Protein AF-A0A928UHK5-F1 (afdb_monomer_lite)

Secondary structure (DSSP, 8-state):
---HHHHHHHHHHHHHTT-HHHHHHHHHHHHHHHHHHHHHHHHHH-TTS-HHHHHHHHHHHHHHHHHHHHHHHHHHHHHHHHHHHHHHTTSS--HHHHHHHHHTHHHHTTTTT-TT--HHHHHHH-SSS-HHHHHHHHHHHHHHHHHHHHHHIIIIIHHHHHHHHHHHHHHHHHHHHHHHHTSPP-------------------

Sequence (204 aa):
MTNIFQNVLNWVAKHFSKDASKMLIFTGVAGWTLSSLAQIGAILVNPNLSKEQKSFLVPQELADAAVNIGSFFLITQAAKKITAKLFSTGKFAPKSVRNFLDKNKDLYSKKIGKLDFDLDEVLKVSKEFPRSEYYSTKNYYTTLATVGAGIVSSNIVTPIIRNKMASKMQKNYINMKQNEIKKPEEVKQPTFKASVYSSTGLRI

Foldseek 3Di:
DCDVVVVVVVVCCVPPVLAVLVVCLVVVLVVLVVVLVVVLVCLVPDPVADPVRNVLVNVLSVVLSCQQNVLLNVQLVVLLVVLLQCLQLQVDFPPQQVVVCVVVVVPPVVSRPPSPHGVVVVVVVDPSHPVVRSSVVSSVVSNVSSVVSNCCSNPPVSVVSSVVVVVVSVVVVVVVVVVVVVDPPPPPDPPPPDDDPDDDDDDD

Structure (mmCIF, N/CA/C/O backbone):
data_AF-A0A928UHK5-F1
#
_entry.id   AF-A0A928UHK5-F1
#
loop_
_atom_site.group_PDB
_atom_site.id
_atom_site.type_symbol
_atom_site.label_atom_id
_atom_site.label_alt_id
_atom_site.label_comp_id
_atom_site.label_asym_id
_atom_site.label_entity_id
_atom_site.label_seq_id
_atom_site.pdbx_PDB_ins_code
_atom_site.Cartn_x
_atom_site.Cartn_y
_atom_site.Cartn_z
_atom_site.occupancy
_atom_site.B_iso_or_equiv
_atom_site.auth_seq_id
_atom_site.auth_comp_id
_atom_site.auth_asym_id
_atom_site.auth_atom_id
_atom_site.pdbx_PDB_model_num
ATOM 1 N N . MET A 1 1 ? -28.905 -15.702 -16.483 1.00 47.16 1 MET A N 1
ATOM 2 C CA . MET A 1 1 ? -28.460 -15.037 -15.240 1.00 47.16 1 MET A CA 1
ATOM 3 C C . MET A 1 1 ? -26.942 -14.935 -15.255 1.00 47.16 1 MET A C 1
ATOM 5 O O . MET A 1 1 ? -26.268 -15.860 -14.822 1.00 47.16 1 MET A O 1
ATOM 9 N N . THR A 1 2 ? -26.393 -13.852 -15.804 1.00 54.50 2 THR A N 1
ATOM 10 C CA . THR A 1 2 ? -24.980 -13.498 -15.602 1.00 54.50 2 THR A CA 1
ATOM 11 C C . THR A 1 2 ? -24.831 -13.197 -14.118 1.00 54.50 2 THR A C 1
ATOM 13 O O . THR A 1 2 ? -25.380 -12.222 -13.607 1.00 54.50 2 THR A O 1
ATOM 16 N N . ASN A 1 3 ? -24.237 -14.146 -13.405 1.00 79.69 3 ASN A N 1
ATOM 17 C CA . ASN A 1 3 ? -24.246 -14.206 -11.953 1.00 79.69 3 ASN A CA 1
ATOM 18 C C . ASN A 1 3 ? -23.493 -12.974 -11.415 1.00 79.69 3 ASN A C 1
ATOM 20 O O . ASN A 1 3 ? -22.430 -12.653 -11.944 1.00 79.69 3 ASN A O 1
ATOM 24 N N . ILE A 1 4 ? -24.003 -12.268 -10.398 1.00 85.44 4 ILE A N 1
ATOM 25 C CA . ILE A 1 4 ? -23.359 -11.064 -9.812 1.00 85.44 4 ILE A CA 1
ATOM 26 C C . ILE A 1 4 ? -21.864 -11.315 -9.541 1.00 85.44 4 ILE A C 1
ATOM 28 O O . ILE A 1 4 ? -21.015 -10.458 -9.782 1.00 85.44 4 ILE A O 1
ATOM 32 N N . PHE A 1 5 ? -21.542 -12.546 -9.152 1.00 81.19 5 PHE A N 1
ATOM 33 C CA . PHE A 1 5 ? -20.189 -13.059 -8.998 1.00 81.19 5 PHE A CA 1
ATOM 34 C C . PHE A 1 5 ? -19.304 -12.923 -10.254 1.00 81.19 5 PHE A C 1
ATOM 36 O O . PHE A 1 5 ? -18.182 -12.437 -10.158 1.00 81.19 5 PHE A O 1
ATOM 43 N N . GLN A 1 6 ? -19.799 -13.280 -11.444 1.00 84.56 6 GLN A N 1
ATOM 44 C CA . GLN A 1 6 ? -19.063 -13.122 -12.706 1.00 84.56 6 GLN A CA 1
ATOM 45 C C . GLN A 1 6 ? -18.816 -11.649 -13.038 1.00 84.56 6 GLN A C 1
ATOM 47 O O . GLN A 1 6 ? -17.738 -11.306 -13.514 1.00 84.56 6 GLN A O 1
ATOM 52 N N . ASN A 1 7 ? -19.768 -10.762 -12.740 1.00 85.75 7 ASN A N 1
ATOM 53 C CA . ASN A 1 7 ? -19.576 -9.324 -12.936 1.00 85.75 7 ASN A CA 1
ATOM 54 C C . ASN A 1 7 ? -18.483 -8.770 -12.008 1.00 85.75 7 ASN A C 1
ATOM 56 O O . ASN A 1 7 ? -17.650 -7.981 -12.456 1.00 85.75 7 ASN A O 1
ATOM 60 N N . VAL A 1 8 ? -18.433 -9.228 -10.752 1.00 81.50 8 VAL A N 1
ATOM 61 C CA . VAL A 1 8 ? -17.364 -8.879 -9.803 1.00 81.50 8 VAL A CA 1
ATOM 62 C C . VAL A 1 8 ? -16.015 -9.424 -10.272 1.00 81.50 8 VAL A C 1
ATOM 64 O O . VAL A 1 8 ? -15.049 -8.665 -10.338 1.00 81.50 8 VAL A O 1
ATOM 67 N N . LEU A 1 9 ? -15.938 -10.699 -10.667 1.00 83.62 9 LEU A N 1
ATOM 68 C CA . LEU A 1 9 ? -14.702 -11.297 -11.183 1.00 83.62 9 LEU A CA 1
ATOM 69 C C . LEU A 1 9 ? -14.202 -10.588 -12.447 1.00 83.62 9 LEU A C 1
ATOM 71 O O . LEU A 1 9 ? -13.016 -10.281 -12.543 1.00 83.62 9 LEU A O 1
ATOM 75 N N . ASN A 1 10 ? -15.094 -10.258 -13.382 1.00 85.94 10 ASN A N 1
ATOM 76 C CA . ASN A 1 10 ? -14.751 -9.509 -14.591 1.00 85.94 10 ASN A CA 1
ATOM 77 C C . ASN A 1 10 ? -14.264 -8.096 -14.261 1.00 85.94 10 ASN A C 1
ATOM 79 O O . ASN A 1 10 ? -13.307 -7.610 -14.867 1.00 85.94 10 ASN A O 1
ATOM 83 N N . TRP A 1 11 ? -14.887 -7.433 -13.285 1.00 83.06 11 TRP A N 1
ATOM 84 C CA . TRP A 1 11 ? -14.447 -6.122 -12.822 1.00 83.06 11 TRP A CA 1
ATOM 85 C C . TRP A 1 11 ? -13.051 -6.182 -12.185 1.00 83.06 11 TRP A C 1
ATOM 87 O O . TRP A 1 11 ? -12.200 -5.357 -12.533 1.00 83.06 11 TRP A O 1
ATOM 97 N N . VAL A 1 12 ? -12.796 -7.184 -11.332 1.00 80.06 12 VAL A N 1
ATOM 98 C CA . VAL A 1 12 ? -11.491 -7.453 -10.704 1.00 80.06 12 VAL A CA 1
ATOM 99 C C . VAL A 1 12 ? -10.440 -7.733 -11.773 1.00 80.06 12 VAL A C 1
ATOM 101 O O . VAL A 1 12 ? -9.413 -7.057 -11.817 1.00 80.06 12 VAL A O 1
ATOM 104 N N . ALA A 1 13 ? -10.713 -8.660 -12.692 1.00 80.75 13 ALA A N 1
ATOM 105 C CA . ALA A 1 13 ? -9.812 -8.985 -13.792 1.00 80.75 13 ALA A CA 1
ATOM 106 C C . ALA A 1 13 ? -9.497 -7.740 -14.635 1.00 80.75 13 ALA A C 1
ATOM 108 O O . ALA A 1 13 ? -8.330 -7.460 -14.913 1.00 80.75 13 ALA A O 1
ATOM 109 N N . LYS A 1 14 ? -10.502 -6.923 -14.971 1.00 81.44 14 LYS A N 1
ATOM 110 C CA . LYS A 1 14 ? -10.311 -5.681 -15.732 1.00 81.44 14 LYS A CA 1
ATOM 111 C C . LYS A 1 14 ? -9.461 -4.645 -14.986 1.00 81.44 14 LYS A C 1
ATOM 113 O O . LYS A 1 14 ? -8.653 -3.971 -15.620 1.00 81.44 14 LYS A O 1
ATOM 118 N N . HIS A 1 15 ? -9.633 -4.500 -13.671 1.00 78.94 15 HIS A N 1
ATOM 119 C CA . HIS A 1 15 ? -8.969 -3.450 -12.886 1.00 78.94 15 HIS A CA 1
ATOM 120 C C . HIS A 1 15 ? -7.597 -3.838 -12.331 1.00 78.94 15 HIS A C 1
ATOM 122 O O . HIS A 1 15 ? -6.804 -2.941 -12.028 1.00 78.94 15 HIS A O 1
ATOM 128 N N . PHE A 1 16 ? -7.314 -5.137 -12.201 1.00 81.12 16 PHE A N 1
ATOM 129 C CA . PHE A 1 16 ? -6.167 -5.623 -11.434 1.00 81.12 16 PHE A CA 1
ATOM 130 C C . PHE A 1 16 ? -5.244 -6.592 -12.181 1.00 81.12 16 PHE A C 1
ATOM 132 O O . PHE A 1 16 ? -4.083 -6.704 -11.796 1.00 81.12 16 PHE A O 1
ATOM 139 N N . SER A 1 17 ? -5.682 -7.224 -13.281 1.00 72.25 17 SER A N 1
ATOM 140 C CA . SER A 1 17 ? -4.859 -8.208 -14.022 1.00 72.25 17 SER A CA 1
ATOM 141 C C . SER A 1 17 ? -3.515 -7.670 -14.521 1.00 72.25 17 SER A C 1
ATOM 143 O O . SER A 1 17 ? -2.568 -8.431 -14.686 1.00 72.25 17 SER A O 1
ATOM 145 N N . LYS A 1 18 ? -3.416 -6.358 -14.757 1.00 74.81 18 LYS A N 1
ATOM 146 C CA . LYS A 1 18 ? -2.204 -5.704 -15.278 1.00 74.81 18 LYS A CA 1
ATOM 147 C C . LYS A 1 18 ? -1.367 -5.006 -14.206 1.00 74.81 18 LYS A C 1
ATOM 149 O O . LYS A 1 18 ? -0.294 -4.499 -14.520 1.00 74.81 18 LYS A O 1
ATOM 154 N N . ASP A 1 19 ? -1.852 -4.948 -12.965 1.00 83.12 19 ASP A N 1
ATOM 155 C CA . ASP A 1 19 ? -1.241 -4.166 -11.890 1.00 83.12 19 ASP A CA 1
ATOM 156 C C . ASP A 1 19 ? -1.463 -4.844 -10.528 1.00 83.12 19 ASP A C 1
ATOM 158 O O . ASP A 1 19 ? -2.330 -4.462 -9.734 1.00 83.12 19 ASP A O 1
ATOM 162 N N . ALA A 1 20 ? -0.639 -5.861 -10.262 1.00 85.50 20 ALA A N 1
ATOM 163 C CA . ALA A 1 20 ? -0.664 -6.626 -9.016 1.00 85.50 20 ALA A CA 1
ATOM 164 C C . ALA A 1 20 ? -0.461 -5.737 -7.777 1.00 85.50 20 ALA A C 1
ATOM 166 O O . ALA A 1 20 ? -1.086 -5.968 -6.744 1.00 85.50 20 ALA A O 1
ATOM 167 N N . SER A 1 21 ? 0.335 -4.667 -7.885 1.00 84.75 21 SER A N 1
ATOM 168 C CA . SER A 1 21 ? 0.512 -3.704 -6.794 1.00 84.75 21 SER A CA 1
ATOM 169 C C . SER A 1 21 ? -0.788 -2.960 -6.465 1.00 84.75 21 SER A C 1
ATOM 171 O O . SER A 1 21 ? -1.127 -2.803 -5.296 1.00 84.75 21 SER A O 1
ATOM 173 N N . LYS A 1 22 ? -1.569 -2.545 -7.476 1.00 88.62 22 LYS A N 1
ATOM 174 C CA . LYS A 1 22 ? -2.886 -1.920 -7.261 1.00 88.62 22 LYS A CA 1
ATOM 175 C C . LYS A 1 22 ? -3.858 -2.911 -6.636 1.00 88.62 22 LYS A C 1
ATOM 177 O O . LYS A 1 22 ? -4.585 -2.532 -5.726 1.00 88.62 22 LYS A O 1
ATOM 182 N N . MET A 1 23 ? -3.845 -4.156 -7.109 1.00 89.31 23 MET A N 1
ATOM 183 C CA . MET A 1 23 ? -4.649 -5.226 -6.524 1.00 89.31 23 MET A CA 1
ATOM 184 C C . MET A 1 23 ? -4.366 -5.341 -5.033 1.00 89.31 23 MET A C 1
ATOM 186 O O . MET A 1 23 ? -5.279 -5.160 -4.240 1.00 89.31 23 MET A O 1
ATOM 190 N N . LEU A 1 24 ? -3.093 -5.519 -4.674 1.00 90.25 24 LEU A N 1
ATOM 191 C CA . LEU A 1 24 ? -2.646 -5.697 -3.298 1.00 90.25 24 LEU A CA 1
ATOM 192 C C . LEU A 1 24 ? -3.101 -4.555 -2.381 1.00 90.25 24 LEU A C 1
ATOM 194 O O . LEU A 1 24 ? -3.589 -4.806 -1.281 1.00 90.25 24 LEU A O 1
ATOM 198 N N . ILE A 1 25 ? -2.977 -3.307 -2.839 1.00 92.19 25 ILE A N 1
ATOM 199 C CA . ILE A 1 25 ? -3.391 -2.133 -2.062 1.00 92.19 25 ILE A CA 1
ATOM 200 C C . ILE A 1 25 ? -4.904 -2.152 -1.826 1.00 92.19 25 ILE A C 1
ATOM 202 O O . ILE A 1 25 ? -5.353 -2.021 -0.689 1.00 92.19 25 ILE A O 1
ATOM 206 N N . PHE A 1 26 ? -5.699 -2.328 -2.883 1.00 90.06 26 PHE A N 1
ATOM 207 C CA . PHE A 1 26 ? -7.158 -2.263 -2.780 1.00 90.06 26 PHE A CA 1
ATOM 208 C C . PHE A 1 26 ? -7.749 -3.464 -2.036 1.00 90.06 26 PHE A C 1
ATOM 210 O O . PHE A 1 26 ? -8.648 -3.278 -1.217 1.00 90.06 26 PHE A O 1
ATOM 217 N N . THR A 1 27 ? -7.239 -4.676 -2.264 1.00 90.31 27 THR A N 1
ATOM 218 C CA . THR A 1 27 ? -7.682 -5.868 -1.527 1.00 90.31 27 THR A CA 1
ATOM 219 C C . THR A 1 27 ? -7.252 -5.808 -0.068 1.00 90.31 27 THR A C 1
ATOM 221 O O . THR A 1 27 ? -8.023 -6.206 0.800 1.00 90.31 27 THR A O 1
ATOM 224 N N . GLY A 1 28 ? -6.066 -5.255 0.216 1.00 90.62 28 GLY A N 1
ATOM 225 C CA . GLY A 1 28 ? -5.632 -4.952 1.576 1.00 90.62 28 GLY A CA 1
ATOM 226 C C . GLY A 1 28 ? -6.621 -4.014 2.268 1.00 90.62 28 GLY A C 1
ATOM 227 O O . GLY A 1 28 ? -7.229 -4.393 3.263 1.00 90.62 28 GLY A O 1
ATOM 228 N N . VAL A 1 29 ? -6.869 -2.831 1.699 1.00 94.25 29 VAL A N 1
ATOM 229 C CA . VAL A 1 29 ? -7.819 -1.847 2.257 1.00 94.25 29 VAL A CA 1
ATOM 230 C C . VAL A 1 29 ? -9.215 -2.439 2.473 1.00 94.25 29 VAL A C 1
ATOM 232 O O . VAL A 1 29 ? -9.812 -2.227 3.530 1.00 94.25 29 VAL A O 1
ATOM 235 N N . ALA A 1 30 ? -9.730 -3.197 1.502 1.00 91.31 30 ALA A N 1
ATOM 236 C CA . ALA A 1 30 ? -11.031 -3.850 1.619 1.00 91.31 30 ALA A CA 1
ATOM 237 C C . ALA A 1 30 ? -11.061 -4.867 2.770 1.00 91.31 30 ALA A C 1
ATOM 239 O O . ALA A 1 30 ? -11.990 -4.845 3.577 1.00 91.31 30 ALA A O 1
ATOM 240 N N . GLY A 1 31 ? -10.030 -5.710 2.888 1.00 92.38 31 GLY A N 1
ATOM 241 C CA . GLY A 1 31 ? -9.910 -6.683 3.975 1.00 92.38 31 GLY A CA 1
ATOM 242 C C . GLY A 1 31 ? -9.873 -6.022 5.354 1.00 92.38 31 GLY A C 1
ATOM 243 O O . GLY A 1 31 ? -10.606 -6.427 6.255 1.00 92.38 31 GLY A O 1
ATOM 244 N N . TRP A 1 32 ? -9.091 -4.951 5.498 1.00 93.00 32 TRP A N 1
ATOM 245 C CA . TRP A 1 32 ? -9.035 -4.162 6.730 1.00 93.00 32 TRP A CA 1
ATOM 246 C C . TRP A 1 32 ? -10.385 -3.516 7.064 1.00 93.00 32 TRP A C 1
ATOM 248 O O . TRP A 1 32 ? -10.835 -3.600 8.201 1.00 93.00 32 TRP A O 1
ATOM 258 N N . THR A 1 33 ? -11.073 -2.948 6.070 1.00 93.06 33 THR A N 1
ATOM 259 C CA . THR A 1 33 ? -12.392 -2.319 6.261 1.00 93.06 33 THR A CA 1
ATOM 260 C C . THR A 1 33 ? -13.429 -3.328 6.749 1.00 93.06 33 THR A C 1
ATOM 262 O O . THR A 1 33 ? -14.119 -3.075 7.735 1.00 93.06 33 THR A O 1
ATOM 265 N N . LEU A 1 34 ? -13.521 -4.489 6.096 1.00 95.38 34 LEU A N 1
ATOM 266 C CA . LEU A 1 34 ? -14.448 -5.551 6.495 1.00 95.38 34 LEU A CA 1
ATOM 267 C C . LEU A 1 34 ? -14.121 -6.090 7.895 1.00 95.38 34 LEU A C 1
ATOM 269 O O . LEU A 1 34 ? -15.033 -6.290 8.695 1.00 95.38 34 LEU A O 1
ATOM 273 N N . SER A 1 35 ? -12.833 -6.264 8.212 1.00 94.38 35 SER A N 1
ATOM 274 C CA . SER A 1 35 ? -12.381 -6.690 9.542 1.00 94.38 35 SER A CA 1
ATOM 275 C C . SER A 1 35 ? -12.783 -5.691 10.631 1.00 94.38 35 SER A C 1
ATOM 277 O O . SER A 1 35 ? -13.358 -6.083 11.646 1.00 94.38 35 SER A O 1
ATOM 279 N N . SER A 1 36 ? -12.561 -4.394 10.412 1.00 94.69 36 SER A N 1
ATOM 280 C CA . SER A 1 36 ? -12.940 -3.353 11.372 1.00 94.69 36 SER A CA 1
ATOM 281 C C . SER A 1 36 ? -14.454 -3.254 11.563 1.00 94.69 36 SER A C 1
ATOM 283 O O . SER A 1 36 ? -14.917 -3.123 12.695 1.00 94.69 36 SER A O 1
ATOM 285 N N . LEU A 1 37 ? -15.242 -3.375 10.488 1.00 95.44 37 LEU A N 1
ATOM 286 C CA . LEU A 1 37 ? -16.705 -3.416 10.587 1.00 95.44 37 LEU A CA 1
ATOM 287 C C . LEU A 1 37 ? -17.181 -4.613 11.416 1.00 95.44 37 LEU A C 1
ATOM 289 O O . LEU A 1 37 ? -18.064 -4.456 12.258 1.00 95.44 37 LEU A O 1
ATOM 293 N N . ALA A 1 38 ? -16.575 -5.786 11.220 1.00 96.56 38 ALA A N 1
ATOM 294 C CA . ALA A 1 38 ? -16.888 -6.971 12.011 1.00 96.56 38 ALA A CA 1
ATOM 295 C C . ALA A 1 38 ? -16.550 -6.772 13.499 1.00 96.56 38 ALA A C 1
ATOM 297 O O . ALA A 1 38 ? -17.370 -7.101 14.355 1.00 96.56 38 ALA A O 1
ATOM 298 N N . GLN A 1 39 ? -15.389 -6.185 13.813 1.00 95.94 39 GLN A N 1
ATOM 299 C CA . GLN A 1 39 ? -14.968 -5.906 15.193 1.00 95.94 39 GLN A CA 1
ATOM 300 C C . GLN A 1 39 ? -15.904 -4.912 15.893 1.00 95.94 39 GLN A C 1
ATOM 302 O O . GLN A 1 39 ? -16.374 -5.172 17.002 1.00 95.94 39 GLN A O 1
ATOM 307 N N . ILE A 1 40 ? -16.250 -3.808 15.226 1.00 96.06 40 ILE A N 1
ATOM 308 C CA . ILE A 1 40 ? -17.202 -2.821 15.755 1.00 96.06 40 ILE A CA 1
ATOM 309 C C . ILE A 1 40 ? -18.584 -3.455 15.941 1.00 96.06 40 ILE A C 1
ATOM 311 O O . ILE A 1 40 ? -19.205 -3.282 16.991 1.00 96.06 40 ILE A O 1
ATOM 315 N N . GLY A 1 41 ? -19.054 -4.225 14.956 1.00 96.81 41 GLY A N 1
ATOM 316 C CA . GLY A 1 41 ? -20.314 -4.961 15.042 1.00 96.81 41 GLY A CA 1
ATOM 317 C C . GLY A 1 41 ? -20.346 -5.898 16.249 1.00 96.81 41 GLY A C 1
ATOM 318 O O . GLY A 1 41 ? -21.298 -5.853 17.027 1.00 96.81 41 GLY A O 1
ATOM 319 N N . ALA A 1 42 ? -19.276 -6.669 16.464 1.00 96.56 42 ALA A N 1
ATOM 320 C CA . ALA A 1 42 ? -19.136 -7.562 17.611 1.00 96.56 42 ALA A CA 1
ATOM 321 C C . ALA A 1 42 ? -19.219 -6.810 18.950 1.00 96.56 42 ALA A C 1
ATOM 323 O O . ALA A 1 42 ? -19.924 -7.257 19.852 1.00 96.56 42 ALA A O 1
ATOM 324 N N . ILE A 1 43 ? -18.576 -5.643 19.075 1.00 96.00 43 ILE A N 1
ATOM 325 C CA . ILE A 1 43 ? -18.668 -4.801 20.283 1.00 96.00 43 ILE A CA 1
ATOM 326 C C . ILE A 1 43 ? -20.108 -4.341 20.526 1.00 96.00 43 ILE A C 1
ATOM 328 O O . ILE A 1 43 ? -20.592 -4.385 21.660 1.00 96.00 43 ILE A O 1
ATOM 332 N N . LEU A 1 44 ? -20.808 -3.906 19.477 1.00 95.31 44 LEU A N 1
ATOM 333 C CA . LEU A 1 44 ? -22.167 -3.380 19.593 1.00 95.31 44 LEU A CA 1
ATOM 334 C C . LEU A 1 44 ? -23.168 -4.455 20.034 1.00 95.31 44 LEU A C 1
ATOM 336 O O . LEU A 1 44 ? -23.988 -4.187 20.919 1.00 95.31 44 LEU A O 1
ATOM 340 N N . VAL A 1 45 ? -23.074 -5.665 19.475 1.00 96.50 45 VAL A N 1
ATOM 341 C CA . VAL A 1 45 ? -24.013 -6.764 19.766 1.00 96.50 45 VAL A CA 1
ATOM 342 C C . VAL A 1 45 ? -23.657 -7.566 21.019 1.00 96.50 45 VAL A C 1
ATOM 344 O O . VAL A 1 45 ? -24.484 -8.341 21.487 1.00 96.50 45 VAL A O 1
ATOM 347 N N . ASN A 1 46 ? -22.465 -7.381 21.595 1.00 95.50 46 ASN A N 1
ATOM 348 C CA . ASN A 1 46 ? -22.047 -8.121 22.784 1.00 95.50 46 ASN A CA 1
ATOM 349 C C . ASN A 1 46 ? -22.878 -7.702 24.021 1.00 95.50 46 ASN A C 1
ATOM 351 O O . ASN A 1 46 ? -22.820 -6.530 24.419 1.00 95.50 46 ASN A O 1
ATOM 355 N N . PRO A 1 47 ? -23.643 -8.621 24.645 1.00 94.75 47 PRO A N 1
ATOM 356 C CA . PRO A 1 47 ? -24.462 -8.311 25.817 1.00 94.75 47 PRO A CA 1
ATOM 357 C C . PRO A 1 47 ? -23.636 -8.151 27.102 1.00 94.75 47 PRO A C 1
ATOM 359 O O . PRO A 1 47 ? -24.089 -7.487 28.029 1.00 94.75 47 PRO A O 1
ATOM 362 N N . ASN A 1 48 ? -22.416 -8.695 27.150 1.00 95.94 48 ASN A N 1
ATOM 363 C CA . ASN A 1 48 ? -21.538 -8.634 28.322 1.00 95.94 48 ASN A CA 1
ATOM 364 C C . ASN A 1 48 ? -20.816 -7.282 28.464 1.00 95.94 48 ASN A C 1
ATOM 366 O O . ASN A 1 48 ? -20.099 -7.074 29.439 1.00 95.94 48 ASN A O 1
ATOM 370 N N . LEU A 1 49 ? -20.969 -6.374 27.493 1.00 92.56 49 LEU A N 1
ATOM 371 C CA . LEU A 1 49 ? -20.392 -5.032 27.533 1.00 92.56 49 LEU A CA 1
ATOM 372 C C . LEU A 1 49 ? -21.448 -4.000 27.943 1.00 92.56 49 LEU A C 1
ATOM 374 O O . LEU A 1 49 ? -22.494 -3.878 27.297 1.00 92.56 49 LEU A O 1
ATOM 378 N N . SER A 1 50 ? -21.144 -3.205 28.972 1.00 94.12 50 SER A N 1
ATOM 379 C CA . SER A 1 50 ? -21.987 -2.085 29.397 1.00 94.12 50 SER A CA 1
ATOM 380 C C . SER A 1 50 ? -22.052 -0.990 28.328 1.00 94.12 50 SER A C 1
ATOM 382 O O . SER A 1 50 ? -21.211 -0.902 27.424 1.00 94.12 50 SER A O 1
ATOM 384 N N . LYS A 1 51 ? -23.046 -0.101 28.439 1.00 91.69 51 LYS A N 1
ATOM 385 C CA . LYS A 1 51 ? -23.152 1.066 27.553 1.00 91.69 51 LYS A CA 1
ATOM 386 C C . LYS A 1 51 ? -21.923 1.974 27.665 1.00 91.69 51 LYS A C 1
ATOM 388 O O . LYS A 1 51 ? -21.434 2.424 26.628 1.00 91.69 51 LYS A O 1
ATOM 393 N N . GLU A 1 52 ? -21.377 2.188 28.869 1.00 88.00 52 GLU A N 1
ATOM 394 C CA . GLU A 1 52 ? -20.145 2.974 29.018 1.00 88.00 52 GLU A CA 1
ATOM 395 C C . GLU A 1 52 ? -18.957 2.291 28.331 1.00 88.00 52 GLU A C 1
ATOM 397 O O . GLU A 1 52 ? -18.213 2.952 27.606 1.00 88.00 52 GLU A O 1
ATOM 402 N N . GLN A 1 53 ? -18.805 0.968 28.478 1.00 89.94 53 GLN A N 1
ATOM 403 C CA . GLN A 1 53 ? -17.723 0.223 27.823 1.00 89.94 53 GLN A CA 1
ATOM 404 C C . GLN A 1 53 ? -17.809 0.335 26.299 1.00 89.94 53 GLN A C 1
ATOM 406 O O . GLN A 1 53 ? -16.808 0.626 25.646 1.00 89.94 53 GLN A O 1
ATOM 411 N N . LYS A 1 54 ? -19.007 0.191 25.721 1.00 93.25 54 LYS A N 1
ATOM 412 C CA . LYS A 1 54 ? -19.218 0.366 24.274 1.00 93.25 54 LYS A CA 1
ATOM 413 C C . LYS A 1 54 ? -18.889 1.788 23.815 1.00 93.25 54 LYS A C 1
ATOM 415 O O . LYS A 1 54 ? -18.217 1.948 22.798 1.00 93.25 54 LYS A O 1
ATOM 420 N N . SER A 1 55 ? -19.296 2.805 24.581 1.00 88.62 55 SER A N 1
ATOM 421 C CA . SER A 1 55 ? -19.004 4.215 24.272 1.00 88.62 55 SER A CA 1
ATOM 422 C C . SER A 1 55 ? -17.506 4.542 24.278 1.00 88.62 55 SER A C 1
ATOM 424 O O . SER A 1 55 ? -17.081 5.474 23.602 1.00 88.62 55 SER A O 1
ATOM 426 N N . PHE A 1 56 ? -16.702 3.750 24.994 1.00 87.81 56 PHE A N 1
ATOM 427 C CA . PHE A 1 56 ? -15.247 3.862 25.015 1.00 87.81 56 PHE A CA 1
ATOM 428 C C . PHE A 1 56 ? -14.578 3.037 23.906 1.00 87.81 56 PHE A C 1
ATOM 430 O O . PHE A 1 56 ? -13.668 3.532 23.239 1.00 87.81 56 PHE A O 1
ATOM 437 N N . LEU A 1 57 ? -15.018 1.794 23.693 1.00 91.25 57 LEU A N 1
ATOM 438 C CA . LEU A 1 57 ? -14.394 0.851 22.758 1.00 91.25 57 LEU A CA 1
ATOM 439 C C . LEU A 1 57 ? -14.679 1.186 21.290 1.00 91.25 57 LEU A C 1
ATOM 441 O O . LEU A 1 57 ? -13.762 1.165 20.475 1.00 91.25 57 LEU A O 1
ATOM 445 N N . VAL A 1 58 ? -15.918 1.548 20.939 1.00 93.62 58 VAL A N 1
ATOM 446 C CA . VAL A 1 58 ? -16.286 1.810 19.535 1.00 93.62 58 VAL A CA 1
ATOM 447 C C . VAL A 1 58 ? -15.462 2.954 18.923 1.00 93.62 58 VAL A C 1
ATOM 449 O O . VAL A 1 58 ? -14.907 2.756 17.840 1.00 93.62 58 VAL A O 1
ATOM 452 N N . PRO A 1 59 ? -15.288 4.120 19.581 1.00 90.38 59 PRO A N 1
ATOM 453 C CA . PRO A 1 59 ? -14.419 5.169 19.051 1.00 90.38 59 PRO A CA 1
ATOM 454 C C . PRO A 1 59 ? -12.951 4.747 18.916 1.00 90.38 59 PRO A C 1
ATOM 456 O O . PRO A 1 59 ? -12.271 5.226 18.012 1.00 90.38 59 PRO A O 1
ATOM 459 N N . GLN A 1 60 ? -12.454 3.864 19.790 1.00 90.19 60 GLN A N 1
ATOM 460 C CA . GLN A 1 60 ? -11.084 3.349 19.695 1.00 90.19 60 GLN A CA 1
ATOM 461 C C . GLN A 1 60 ? -10.902 2.432 18.492 1.00 90.19 60 GLN A C 1
ATOM 463 O O . GLN A 1 60 ? -9.929 2.603 17.764 1.00 90.19 60 GLN A O 1
ATOM 468 N N . GLU A 1 61 ? -11.840 1.518 18.244 1.00 91.69 61 GLU A N 1
ATOM 469 C CA . GLU A 1 61 ? -11.771 0.635 17.074 1.00 91.69 61 GLU A CA 1
ATOM 470 C C . GLU A 1 61 ? -11.952 1.404 15.762 1.00 91.69 61 GLU A C 1
ATOM 472 O O . GLU A 1 61 ? -11.284 1.117 14.773 1.00 91.69 61 GLU A O 1
ATOM 477 N N . LEU A 1 62 ? -12.789 2.447 15.751 1.00 92.62 62 LEU A N 1
ATOM 478 C CA . LEU A 1 62 ? -12.889 3.359 14.607 1.00 92.62 62 LEU A CA 1
ATOM 479 C C . LEU A 1 62 ? -11.575 4.109 14.357 1.00 92.62 62 LEU A C 1
ATOM 481 O O . LEU A 1 62 ? -11.137 4.234 13.212 1.00 92.62 62 LEU A O 1
ATOM 485 N N . ALA A 1 63 ? -10.941 4.608 15.419 1.00 91.75 63 ALA A N 1
ATOM 486 C CA . ALA A 1 63 ? -9.650 5.276 15.333 1.00 91.75 63 ALA A CA 1
ATOM 487 C C . ALA A 1 63 ? -8.548 4.325 14.842 1.00 91.75 63 ALA A C 1
ATOM 489 O O . ALA A 1 63 ? -7.768 4.700 13.967 1.00 91.75 63 ALA A O 1
ATOM 490 N N . ASP A 1 64 ? -8.501 3.097 15.360 1.00 90.88 64 ASP A N 1
ATOM 491 C CA . ASP A 1 64 ? -7.550 2.074 14.923 1.00 90.88 64 ASP A CA 1
ATOM 492 C C . ASP A 1 64 ? -7.753 1.708 13.449 1.00 90.88 64 ASP A C 1
ATOM 494 O O . ASP A 1 64 ? -6.797 1.726 12.669 1.00 90.88 64 ASP A O 1
ATOM 498 N N . ALA A 1 65 ? -9.005 1.487 13.038 1.00 93.75 65 ALA A N 1
ATOM 499 C CA . ALA A 1 65 ? -9.367 1.226 11.649 1.00 93.75 65 ALA A CA 1
ATOM 500 C C . ALA A 1 65 ? -8.894 2.352 10.721 1.00 93.75 65 ALA A C 1
ATOM 502 O O . ALA A 1 65 ? -8.252 2.096 9.699 1.00 93.75 65 ALA A O 1
ATOM 503 N N . ALA A 1 66 ? -9.158 3.606 11.099 1.00 94.06 66 ALA A N 1
ATOM 504 C CA . ALA A 1 66 ? -8.758 4.773 10.324 1.00 94.06 66 ALA A CA 1
ATOM 505 C C . ALA A 1 66 ? -7.233 4.870 10.178 1.00 94.06 66 ALA A C 1
ATOM 507 O O . ALA A 1 66 ? -6.731 5.094 9.073 1.00 94.06 66 ALA A O 1
ATOM 508 N N . VAL A 1 67 ? -6.489 4.666 11.269 1.00 94.06 67 VAL A N 1
ATOM 509 C CA . VAL A 1 67 ? -5.020 4.681 11.246 1.00 94.06 67 VAL A CA 1
ATOM 510 C C . VAL A 1 67 ? -4.485 3.573 10.360 1.00 94.06 67 VAL A C 1
ATOM 512 O O . VAL A 1 67 ? -3.595 3.827 9.548 1.00 94.06 67 VAL A O 1
ATOM 515 N N . ASN A 1 68 ? -5.008 2.358 10.488 1.00 93.75 68 ASN A N 1
ATOM 516 C CA . ASN A 1 68 ? -4.460 1.230 9.759 1.00 93.75 68 ASN A CA 1
ATOM 517 C C . ASN A 1 68 ? -4.737 1.324 8.262 1.00 93.75 68 ASN A C 1
ATOM 519 O O . ASN A 1 68 ? -3.807 1.286 7.460 1.00 93.75 68 ASN A O 1
ATOM 523 N N . ILE A 1 69 ? -5.998 1.552 7.888 1.00 95.38 69 ILE A N 1
ATOM 524 C CA . ILE A 1 69 ? -6.399 1.714 6.488 1.00 95.38 69 ILE A CA 1
ATOM 525 C C . ILE A 1 69 ? -5.676 2.915 5.870 1.00 95.38 69 ILE A C 1
ATOM 527 O O . ILE A 1 69 ? -5.115 2.808 4.777 1.00 95.38 69 ILE A O 1
ATOM 531 N N . GLY A 1 70 ? -5.662 4.049 6.576 1.00 95.62 70 GLY A N 1
ATOM 532 C CA . GLY A 1 70 ? -5.063 5.288 6.094 1.00 95.62 70 GLY A CA 1
ATOM 533 C C . GLY A 1 70 ? -3.553 5.175 5.913 1.00 95.62 70 GLY A C 1
ATOM 534 O O . GLY A 1 70 ? -3.044 5.470 4.831 1.00 95.62 70 GLY A O 1
ATOM 535 N N . SER A 1 71 ? -2.832 4.719 6.940 1.00 96.00 71 SER A N 1
ATOM 536 C CA . SER A 1 71 ? -1.375 4.552 6.858 1.00 96.00 71 SER A CA 1
ATOM 537 C C . SER A 1 71 ? -0.995 3.528 5.793 1.00 96.00 71 SER A C 1
ATOM 539 O O . SER A 1 71 ? -0.160 3.843 4.942 1.00 96.00 71 SER A O 1
ATOM 541 N N . PHE A 1 72 ? -1.670 2.371 5.760 1.00 96.25 72 PHE A N 1
ATOM 542 C CA . PHE A 1 72 ? -1.413 1.326 4.774 1.00 96.25 72 PHE A CA 1
ATOM 543 C C . PHE A 1 72 ? -1.598 1.869 3.364 1.00 96.25 72 PHE A C 1
ATOM 545 O O . PHE A 1 72 ? -0.674 1.790 2.554 1.00 96.25 72 PHE A O 1
ATOM 552 N N . PHE A 1 73 ? -2.748 2.479 3.070 1.00 96.38 73 PHE A N 1
ATOM 553 C CA . PHE A 1 73 ? -3.028 3.021 1.744 1.00 96.38 73 PHE A CA 1
ATOM 554 C C . PHE A 1 73 ? -2.007 4.087 1.335 1.00 96.38 73 PHE A C 1
ATOM 556 O O . PHE A 1 73 ? -1.453 4.013 0.239 1.00 96.38 73 PHE A O 1
ATOM 563 N N . LEU A 1 74 ? -1.719 5.061 2.203 1.00 96.75 74 LEU A N 1
ATOM 564 C CA . LEU A 1 74 ? -0.827 6.172 1.867 1.00 96.75 74 LEU A CA 1
ATOM 565 C C . LEU A 1 74 ? 0.615 5.711 1.649 1.00 96.75 74 LEU A C 1
ATOM 567 O O . LEU A 1 74 ? 1.231 6.082 0.648 1.00 96.75 74 LEU A O 1
ATOM 571 N N . ILE A 1 75 ? 1.146 4.883 2.548 1.00 97.06 75 ILE A N 1
ATOM 572 C CA . ILE A 1 75 ? 2.535 4.415 2.490 1.00 97.06 75 ILE A CA 1
ATOM 573 C C . ILE A 1 75 ? 2.741 3.489 1.290 1.00 97.06 75 ILE A C 1
ATOM 575 O O . ILE A 1 75 ? 3.697 3.659 0.530 1.00 97.06 75 ILE A O 1
ATOM 579 N N . THR A 1 76 ? 1.821 2.553 1.059 1.00 96.69 76 THR A N 1
ATOM 580 C CA . THR A 1 76 ? 1.911 1.627 -0.078 1.00 96.69 76 THR A CA 1
ATOM 581 C C . THR A 1 76 ? 1.744 2.337 -1.424 1.00 96.69 76 THR A C 1
ATOM 583 O O . THR A 1 76 ? 2.488 2.041 -2.364 1.00 96.69 76 THR A O 1
ATOM 586 N N . GLN A 1 77 ? 0.842 3.322 -1.519 1.00 95.94 77 GLN A N 1
ATOM 587 C CA . GLN A 1 77 ? 0.679 4.159 -2.714 1.00 95.94 77 GLN A CA 1
ATOM 588 C C . GLN A 1 77 ? 1.901 5.045 -2.966 1.00 95.94 77 GLN A C 1
ATOM 590 O O . GLN A 1 77 ? 2.306 5.208 -4.120 1.00 95.94 77 GLN A O 1
ATOM 595 N N . ALA A 1 78 ? 2.503 5.611 -1.918 1.00 97.38 78 ALA A N 1
ATOM 596 C CA . ALA A 1 78 ? 3.728 6.396 -2.039 1.00 97.38 78 ALA A CA 1
ATOM 597 C C . ALA A 1 78 ? 4.889 5.531 -2.546 1.00 97.38 78 ALA A C 1
ATOM 599 O O . ALA A 1 78 ? 5.521 5.887 -3.542 1.00 97.38 78 ALA A 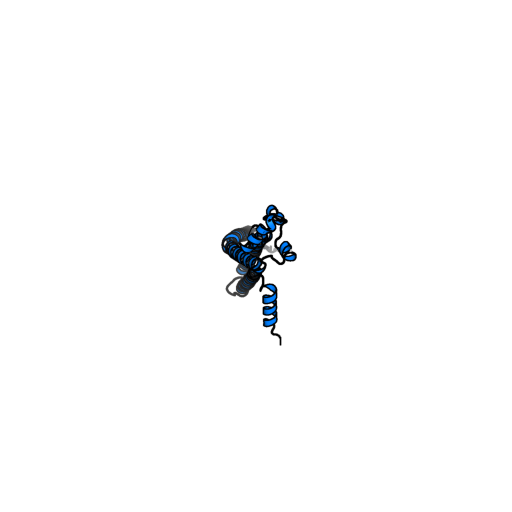O 1
ATOM 600 N N . ALA A 1 79 ? 5.109 4.361 -1.939 1.00 97.50 79 ALA A N 1
ATOM 601 C CA . ALA A 1 79 ? 6.135 3.413 -2.371 1.00 97.50 79 ALA A CA 1
ATOM 602 C C . ALA A 1 79 ? 5.933 2.983 -3.829 1.00 97.50 79 ALA A C 1
ATOM 604 O O . ALA A 1 79 ? 6.870 3.023 -4.627 1.00 97.50 79 ALA A O 1
ATOM 605 N N . LYS A 1 80 ? 4.689 2.666 -4.208 1.00 96.12 80 LYS A N 1
ATOM 606 C CA . LYS A 1 80 ? 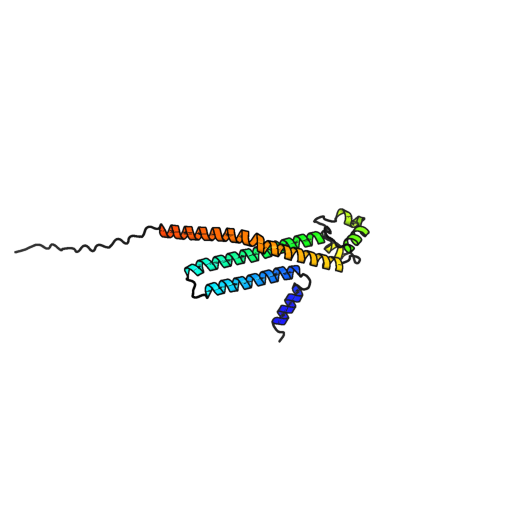4.323 2.368 -5.594 1.00 96.12 80 LYS A CA 1
ATOM 607 C C . LYS A 1 80 ? 4.710 3.500 -6.548 1.00 96.12 80 LYS A C 1
ATOM 609 O O . LYS A 1 80 ? 5.362 3.247 -7.559 1.00 96.12 80 LYS A O 1
ATOM 614 N N . LYS A 1 81 ? 4.313 4.742 -6.245 1.00 95.81 81 LYS A N 1
ATOM 615 C CA . LYS A 1 81 ? 4.588 5.914 -7.096 1.00 95.81 81 LYS A CA 1
ATOM 616 C C . LYS A 1 81 ? 6.084 6.183 -7.230 1.00 95.81 81 LYS A C 1
ATOM 618 O O . LYS A 1 81 ? 6.549 6.427 -8.341 1.00 95.81 81 LYS A O 1
ATOM 623 N N . ILE A 1 82 ? 6.829 6.113 -6.127 1.00 96.44 82 ILE A N 1
ATOM 624 C CA . ILE A 1 82 ? 8.281 6.326 -6.116 1.00 96.44 82 ILE A CA 1
ATOM 625 C C . ILE A 1 82 ? 8.970 5.268 -6.979 1.00 96.44 82 ILE A C 1
ATOM 627 O O . ILE A 1 82 ? 9.712 5.621 -7.894 1.00 96.44 82 ILE A O 1
ATOM 631 N N . THR A 1 83 ? 8.677 3.986 -6.758 1.00 96.19 83 THR A N 1
ATOM 632 C CA . THR A 1 83 ? 9.283 2.897 -7.535 1.00 96.19 83 THR A CA 1
ATOM 633 C C . THR A 1 83 ? 8.919 2.997 -9.011 1.00 96.19 83 THR A C 1
ATOM 635 O O . THR A 1 83 ? 9.808 2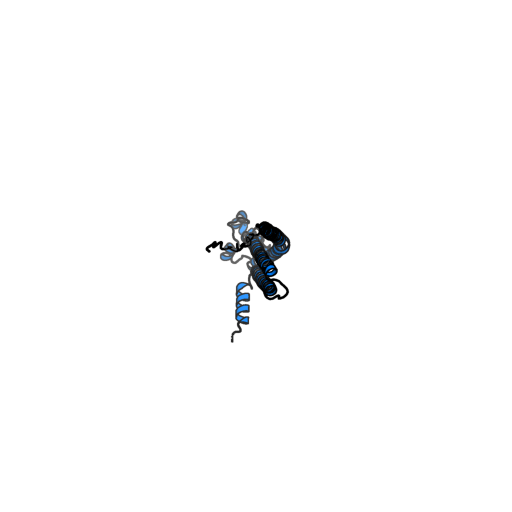.963 -9.861 1.00 96.19 83 THR A O 1
ATOM 638 N N . ALA A 1 84 ? 7.644 3.219 -9.339 1.00 94.69 84 ALA A N 1
ATOM 639 C CA . ALA A 1 84 ? 7.219 3.410 -10.722 1.00 94.69 84 ALA A CA 1
ATOM 640 C C . ALA A 1 84 ? 7.951 4.586 -11.388 1.00 94.69 84 ALA A C 1
ATOM 642 O O . ALA A 1 84 ? 8.399 4.442 -12.524 1.00 94.69 84 ALA A O 1
ATOM 643 N N . LYS A 1 85 ? 8.149 5.707 -10.679 1.00 95.25 85 LYS A N 1
ATOM 644 C CA . LYS A 1 85 ? 8.890 6.867 -11.196 1.00 95.25 85 LYS A CA 1
ATOM 645 C C . LYS A 1 85 ? 10.380 6.570 -11.394 1.00 95.25 85 LYS A C 1
ATOM 647 O O . LYS A 1 85 ? 10.956 7.024 -12.380 1.00 95.25 85 LYS A O 1
ATOM 652 N N . LEU A 1 86 ? 11.008 5.774 -10.527 1.00 95.88 86 LEU A N 1
ATOM 653 C CA . LEU A 1 86 ? 12.395 5.326 -10.723 1.00 95.88 86 LEU A CA 1
ATOM 654 C C . LEU A 1 86 ? 12.545 4.502 -12.009 1.00 95.88 86 LEU A C 1
ATOM 656 O O . LEU A 1 86 ? 13.534 4.671 -12.723 1.00 95.88 86 LEU A O 1
ATOM 660 N N . PHE A 1 87 ? 11.548 3.679 -12.342 1.00 94.69 87 PHE A N 1
ATOM 661 C CA . PHE A 1 87 ? 11.506 2.961 -13.617 1.00 94.69 87 PHE A CA 1
ATOM 662 C C . PHE A 1 87 ? 11.171 3.863 -14.809 1.00 94.69 87 PHE A C 1
ATOM 664 O O . PHE A 1 87 ? 11.811 3.753 -15.849 1.00 94.69 87 PHE A O 1
ATOM 671 N N . SER A 1 88 ? 10.196 4.768 -14.692 1.00 93.44 88 SER A N 1
ATOM 672 C CA . SER A 1 88 ? 9.829 5.701 -15.772 1.00 93.44 88 SER A CA 1
ATOM 673 C C . SER A 1 88 ? 10.970 6.653 -16.124 1.00 93.44 88 SER A C 1
ATOM 675 O O . SER A 1 88 ? 11.242 6.862 -17.292 1.00 93.44 88 SER A O 1
ATOM 677 N N . THR A 1 89 ? 11.739 7.136 -15.152 1.00 95.00 89 THR A N 1
ATOM 678 C CA . THR A 1 89 ? 12.926 7.974 -15.419 1.00 95.00 89 THR A CA 1
ATOM 679 C C . THR A 1 89 ? 14.127 7.184 -15.949 1.00 95.00 89 THR A C 1
ATOM 681 O O . THR A 1 89 ? 15.203 7.741 -16.147 1.00 95.00 89 THR A O 1
ATOM 684 N N . GLY A 1 90 ? 14.014 5.864 -16.121 1.00 91.81 90 GLY A N 1
ATOM 685 C CA . GLY A 1 90 ? 15.134 5.002 -16.503 1.00 91.81 90 GLY A CA 1
ATOM 686 C C . GLY A 1 90 ? 16.264 4.951 -15.470 1.00 91.81 90 GLY A C 1
ATOM 687 O O . GLY A 1 90 ? 17.334 4.409 -15.757 1.00 91.81 90 GLY A O 1
ATOM 688 N N . LYS A 1 91 ? 16.060 5.496 -14.259 1.00 92.75 91 LYS A N 1
ATOM 689 C CA . LYS A 1 91 ? 17.012 5.361 -13.150 1.00 92.75 91 LYS A CA 1
ATOM 690 C C . LYS A 1 91 ? 17.143 3.899 -12.747 1.00 92.75 91 LYS A C 1
ATOM 692 O O . LYS A 1 91 ? 18.261 3.429 -12.557 1.00 92.75 91 LYS A O 1
ATOM 697 N N . PHE A 1 92 ? 16.028 3.175 -12.717 1.00 93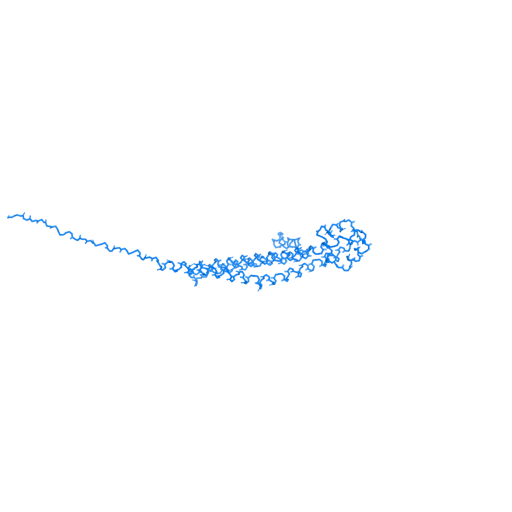.19 92 PHE A N 1
ATOM 698 C CA . PHE A 1 92 ? 15.990 1.717 -12.724 1.00 93.19 92 PHE A CA 1
ATOM 699 C C . PHE A 1 92 ? 15.479 1.230 -14.076 1.00 93.19 92 PHE A C 1
ATOM 701 O O . PHE A 1 92 ? 14.503 1.744 -14.610 1.00 93.19 92 PHE A O 1
ATOM 708 N N . ALA A 1 93 ? 16.167 0.255 -14.655 1.00 92.31 93 ALA A N 1
ATOM 709 C CA . ALA A 1 93 ? 15.809 -0.311 -15.944 1.00 92.31 93 ALA A CA 1
ATOM 710 C C . ALA A 1 93 ? 16.414 -1.718 -16.064 1.00 92.31 93 ALA A C 1
ATOM 712 O O . ALA A 1 93 ? 17.557 -1.909 -15.635 1.00 92.31 93 ALA A O 1
ATOM 713 N N . PRO A 1 94 ? 15.689 -2.697 -16.635 1.00 93.75 94 PRO A N 1
ATOM 714 C CA . PRO A 1 94 ? 16.259 -4.008 -16.928 1.00 93.75 94 PRO A CA 1
ATOM 715 C C . PRO A 1 94 ? 17.361 -3.899 -17.991 1.00 93.75 94 PRO A C 1
ATOM 717 O O . PRO A 1 94 ? 17.417 -2.930 -18.750 1.00 93.75 94 PRO A O 1
ATOM 720 N N . LYS A 1 95 ? 18.227 -4.919 -18.073 1.00 94.44 95 LYS A N 1
ATOM 721 C CA . LYS A 1 95 ? 19.372 -4.941 -19.004 1.00 94.44 95 LYS A CA 1
ATOM 722 C C . LYS A 1 95 ? 18.965 -4.677 -20.457 1.00 94.44 95 LYS A C 1
ATOM 724 O O . LYS A 1 95 ? 19.638 -3.921 -21.141 1.00 94.44 95 LYS A O 1
ATOM 729 N N . SER A 1 96 ? 17.846 -5.237 -20.916 1.00 92.62 96 SER A N 1
ATOM 730 C CA . SER A 1 96 ? 17.331 -5.007 -22.274 1.00 92.62 96 SER A CA 1
ATOM 731 C C . SER A 1 96 ? 17.032 -3.528 -22.541 1.00 92.62 96 SER A C 1
ATOM 733 O O . SER A 1 96 ? 17.436 -2.991 -23.570 1.00 92.62 96 SER A O 1
ATOM 735 N N . VAL A 1 97 ? 16.382 -2.847 -21.593 1.00 93.38 97 VAL A N 1
ATOM 736 C CA . VAL A 1 97 ? 16.095 -1.407 -21.676 1.00 93.38 97 VAL A CA 1
ATOM 737 C C . VAL A 1 97 ? 17.385 -0.595 -21.598 1.00 93.38 97 VAL A C 1
ATOM 739 O O . VAL A 1 97 ? 17.535 0.354 -22.357 1.00 93.38 97 VAL A O 1
ATOM 742 N N . ARG A 1 98 ? 18.342 -0.972 -20.739 1.00 93.50 98 ARG A N 1
ATOM 743 C CA . ARG A 1 98 ? 19.668 -0.328 -20.694 1.00 93.50 98 ARG A CA 1
ATOM 744 C C . ARG A 1 98 ? 20.378 -0.413 -22.040 1.00 93.50 98 ARG A C 1
ATOM 746 O O . ARG A 1 98 ? 20.732 0.621 -22.586 1.00 93.50 98 ARG A O 1
ATOM 753 N N . ASN A 1 99 ? 20.435 -1.603 -22.633 1.00 93.88 99 ASN A N 1
ATOM 754 C CA . ASN A 1 99 ? 21.032 -1.807 -23.951 1.00 93.88 99 ASN A CA 1
ATOM 755 C C . ASN A 1 99 ? 20.346 -0.958 -25.036 1.00 93.88 99 ASN A C 1
ATOM 757 O O . ASN A 1 99 ? 21.020 -0.414 -25.906 1.00 93.88 99 ASN A O 1
ATOM 761 N N . PHE A 1 100 ? 19.015 -0.823 -24.994 1.00 92.50 100 PHE A N 1
ATOM 762 C CA . PHE A 1 100 ? 18.281 0.068 -25.898 1.00 92.50 100 PHE A CA 1
ATOM 763 C C . PHE A 1 100 ? 18.675 1.542 -25.698 1.00 92.50 100 PHE A C 1
ATOM 765 O O . PHE A 1 100 ? 18.911 2.255 -26.675 1.00 92.50 100 PHE A O 1
ATOM 772 N N . LEU A 1 101 ? 18.761 1.998 -24.446 1.00 91.62 101 LEU A N 1
ATOM 773 C CA . LEU A 1 101 ? 19.146 3.372 -24.118 1.00 91.62 101 LEU A CA 1
ATOM 774 C C . LEU A 1 101 ? 20.594 3.672 -24.526 1.00 91.62 101 LEU A C 1
ATOM 776 O O . LEU A 1 101 ? 20.853 4.753 -25.048 1.00 91.62 101 LEU A O 1
ATOM 780 N N . ASP A 1 102 ? 21.503 2.713 -24.357 1.00 91.25 102 ASP A N 1
ATOM 781 C CA . ASP A 1 102 ? 22.920 2.849 -24.710 1.00 91.25 102 ASP A CA 1
ATOM 782 C C . ASP A 1 102 ? 23.132 2.888 -26.230 1.00 91.25 102 ASP A C 1
ATOM 784 O O . ASP A 1 102 ? 23.921 3.694 -26.729 1.00 91.25 102 ASP A O 1
ATOM 788 N N . LYS A 1 103 ? 22.370 2.089 -26.992 1.00 91.75 103 LYS A N 1
ATOM 789 C CA . LYS A 1 103 ? 22.342 2.171 -28.465 1.00 91.75 103 LYS A CA 1
ATOM 790 C C . LYS A 1 103 ? 21.868 3.537 -28.971 1.00 91.75 103 LYS A C 1
ATOM 792 O O . LYS A 1 103 ? 22.292 3.971 -30.032 1.00 91.75 103 LYS A O 1
ATOM 797 N N . ASN A 1 104 ? 21.024 4.219 -28.198 1.00 90.06 104 ASN A N 1
ATOM 798 C CA . ASN A 1 104 ? 20.452 5.529 -28.513 1.00 90.06 104 ASN A CA 1
ATOM 799 C C . ASN A 1 104 ? 21.010 6.631 -27.591 1.00 90.06 104 ASN A C 1
ATOM 801 O O . ASN A 1 104 ? 20.308 7.584 -27.230 1.00 90.06 104 ASN A O 1
ATOM 805 N N . LYS A 1 105 ? 22.274 6.492 -27.170 1.00 89.00 105 LYS A N 1
ATOM 806 C CA . LYS A 1 105 ? 22.914 7.362 -26.171 1.00 89.00 105 LYS A CA 1
ATOM 807 C C . LYS A 1 105 ? 22.842 8.851 -26.513 1.00 89.00 105 LYS A C 1
ATOM 809 O O . LYS A 1 105 ? 22.683 9.661 -25.599 1.00 89.00 105 LYS A O 1
ATOM 814 N N . ASP A 1 106 ? 22.893 9.210 -27.792 1.00 89.94 106 ASP A N 1
ATOM 815 C CA . ASP A 1 106 ? 22.874 10.606 -28.242 1.00 89.94 106 ASP A CA 1
ATOM 816 C C . ASP A 1 106 ? 21.538 11.294 -27.911 1.00 89.94 106 ASP A C 1
ATOM 818 O O . ASP A 1 106 ? 21.491 12.496 -27.655 1.00 89.94 106 ASP A O 1
ATOM 822 N N . LEU A 1 107 ? 20.456 10.513 -27.825 1.00 86.38 107 LEU A N 1
ATOM 823 C CA . LEU A 1 107 ? 19.106 10.997 -27.538 1.00 86.38 107 LEU A CA 1
ATOM 824 C C . LEU A 1 107 ? 18.757 10.960 -26.045 1.00 86.38 107 LEU A C 1
ATOM 826 O O . LEU A 1 107 ? 18.022 11.830 -25.561 1.00 86.38 107 LEU A O 1
ATOM 830 N N . TYR A 1 108 ? 19.248 9.949 -25.316 1.00 88.88 108 TYR A N 1
ATOM 831 C CA . TYR A 1 108 ? 18.742 9.635 -23.972 1.00 88.88 108 TYR A CA 1
ATOM 832 C C . TYR A 1 108 ? 19.764 9.741 -22.840 1.00 88.88 108 TYR A C 1
ATOM 834 O O . TYR A 1 108 ? 19.346 9.952 -21.702 1.00 88.88 108 TYR A O 1
ATOM 842 N N . SER A 1 109 ? 21.074 9.653 -23.097 1.00 86.56 109 SER A N 1
ATOM 843 C CA . SER A 1 109 ? 22.096 9.547 -22.032 1.00 86.56 109 SER A CA 1
ATOM 844 C C . SER A 1 109 ? 22.000 10.650 -20.970 1.00 86.56 109 SER A C 1
ATOM 846 O O . SER A 1 109 ? 22.041 10.363 -19.776 1.00 86.56 109 SER A O 1
ATOM 848 N N . LYS A 1 110 ? 21.785 11.905 -21.387 1.00 90.56 110 LYS A N 1
ATOM 849 C CA . LYS A 1 110 ? 21.657 13.070 -20.489 1.00 90.56 110 LYS A CA 1
ATOM 850 C C . LYS A 1 110 ? 20.297 13.177 -19.782 1.00 90.56 110 LYS A C 1
ATOM 852 O O . LYS A 1 110 ? 20.167 13.957 -18.839 1.00 90.56 110 LYS A O 1
ATOM 857 N N . LYS A 1 111 ? 19.291 12.424 -20.239 1.00 90.50 111 LYS A N 1
ATOM 858 C CA . LYS A 1 111 ? 17.908 12.453 -19.732 1.00 90.50 111 LYS A CA 1
ATOM 859 C C . LYS A 1 111 ? 17.651 11.376 -18.674 1.00 90.50 111 LYS A C 1
ATOM 861 O O . LYS A 1 111 ? 16.782 11.547 -17.825 1.00 90.50 111 LYS A O 1
ATOM 866 N N . ILE A 1 112 ? 18.422 10.287 -18.683 1.00 91.38 112 ILE A N 1
ATOM 867 C CA . ILE A 1 112 ? 18.284 9.189 -17.716 1.00 91.38 112 ILE A CA 1
ATOM 868 C C . ILE A 1 112 ? 18.363 9.719 -16.276 1.00 91.38 112 ILE A C 1
ATOM 870 O O . ILE A 1 112 ? 19.285 10.436 -15.893 1.00 91.38 112 ILE A O 1
ATOM 874 N N . GLY A 1 113 ? 17.381 9.336 -15.463 1.00 89.75 113 GLY A N 1
ATOM 875 C CA . GLY A 1 113 ? 17.262 9.704 -14.055 1.00 89.75 113 GLY A CA 1
ATOM 876 C C . GLY A 1 113 ? 16.763 11.125 -13.793 1.00 89.75 113 GLY A C 1
ATOM 877 O O . GLY A 1 113 ? 16.574 11.476 -12.626 1.00 89.75 113 GLY A O 1
ATOM 878 N N . LYS A 1 114 ? 16.524 11.933 -14.832 1.00 93.06 114 LYS A N 1
ATOM 879 C CA . LYS A 1 114 ? 15.882 13.244 -14.698 1.00 93.06 114 LYS A CA 1
ATOM 880 C C . LYS A 1 114 ? 14.373 13.077 -14.514 1.00 93.06 114 LYS A C 1
ATOM 882 O O . LYS A 1 114 ? 13.777 12.143 -15.040 1.00 93.06 114 LYS A O 1
ATOM 887 N N . LEU A 1 115 ? 13.758 13.959 -13.726 1.00 89.12 115 LEU A N 1
ATOM 888 C CA . LEU A 1 115 ? 12.344 13.841 -13.344 1.00 89.12 115 LEU A CA 1
ATOM 889 C C . LEU A 1 115 ? 11.373 14.068 -14.510 1.00 89.12 115 LEU A C 1
ATOM 891 O O . LEU A 1 115 ? 10.258 13.549 -14.467 1.00 89.12 115 LEU A O 1
ATOM 895 N N . ASP A 1 116 ? 11.787 14.829 -15.514 1.00 89.19 116 ASP A N 1
ATOM 896 C CA . ASP A 1 116 ? 11.064 15.133 -16.751 1.00 89.19 116 ASP A CA 1
ATOM 897 C C . ASP A 1 116 ? 11.214 14.041 -17.819 1.00 89.19 116 ASP A C 1
ATOM 899 O O . ASP A 1 116 ? 10.464 14.022 -18.788 1.00 89.19 116 ASP A O 1
ATOM 903 N N . PHE A 1 117 ? 12.144 13.101 -17.640 1.00 92.00 117 PHE A N 1
ATOM 904 C CA . PHE A 1 117 ? 12.297 11.976 -18.549 1.00 92.00 117 PHE A CA 1
ATOM 905 C C . PHE A 1 117 ? 11.309 10.854 -18.217 1.00 92.00 117 PHE A C 1
ATOM 907 O O . PHE A 1 117 ? 11.197 10.427 -17.062 1.00 92.00 117 PHE A O 1
ATOM 914 N N . ASP A 1 118 ? 10.619 10.355 -19.244 1.00 91.31 118 ASP A N 1
ATOM 915 C CA . ASP A 1 118 ? 9.667 9.257 -19.113 1.00 91.31 118 ASP A CA 1
ATOM 916 C C . ASP A 1 118 ? 9.821 8.214 -20.233 1.00 91.31 118 ASP A C 1
ATOM 918 O O . ASP A 1 118 ? 9.541 8.451 -21.409 1.00 91.31 118 ASP A O 1
ATOM 922 N N . LEU A 1 119 ? 10.251 7.014 -19.853 1.00 90.50 119 LEU A N 1
ATOM 923 C CA . LEU A 1 119 ? 10.342 5.853 -20.728 1.00 90.50 119 LEU A CA 1
ATOM 924 C C . LEU A 1 119 ? 8.970 5.402 -21.239 1.00 90.50 119 LEU A C 1
ATOM 926 O O . LEU A 1 119 ? 8.908 4.841 -22.332 1.00 90.50 119 LEU A O 1
ATOM 930 N N . ASP A 1 120 ? 7.879 5.678 -20.514 1.00 85.62 120 ASP A N 1
ATOM 931 C CA . ASP A 1 120 ? 6.516 5.415 -20.991 1.00 85.62 120 ASP A CA 1
ATOM 932 C C . ASP A 1 120 ? 6.151 6.292 -22.207 1.00 85.62 120 ASP A C 1
ATOM 934 O O . ASP A 1 120 ? 5.300 5.909 -23.014 1.00 85.62 120 ASP A O 1
ATOM 938 N N . GLU A 1 121 ? 6.816 7.434 -22.402 1.00 86.06 121 GLU A N 1
ATOM 939 C CA . GLU A 1 121 ? 6.671 8.254 -23.611 1.00 86.06 121 GLU A CA 1
ATOM 940 C C . GLU A 1 121 ? 7.553 7.753 -24.754 1.00 86.06 121 GLU A C 1
ATOM 942 O O . GLU A 1 121 ? 7.081 7.635 -25.886 1.00 86.06 121 GLU A O 1
ATOM 947 N N . VAL A 1 122 ? 8.797 7.364 -24.456 1.00 83.94 122 VAL A N 1
ATOM 948 C CA . VAL A 1 122 ? 9.715 6.740 -25.432 1.00 83.94 122 VAL A CA 1
ATOM 949 C C . VAL A 1 122 ? 9.095 5.477 -26.040 1.00 83.94 122 VAL A C 1
ATOM 951 O O . VAL A 1 122 ? 9.193 5.227 -27.244 1.00 83.94 122 VAL A O 1
ATOM 954 N N . LEU A 1 123 ? 8.380 4.715 -25.214 1.00 79.94 123 LEU A N 1
ATOM 955 C CA . LEU A 1 123 ? 7.598 3.543 -25.590 1.00 79.94 123 LEU A CA 1
ATOM 956 C C . LEU A 1 123 ? 6.573 3.806 -26.701 1.00 79.94 123 LEU A C 1
ATOM 958 O O . LEU A 1 123 ? 6.341 2.916 -27.521 1.00 79.94 123 LEU A O 1
ATOM 962 N N . LYS A 1 124 ? 5.953 4.993 -26.744 1.00 81.88 124 LYS A N 1
ATOM 963 C CA . LYS A 1 124 ? 4.909 5.325 -27.733 1.00 81.88 124 LYS A CA 1
ATOM 964 C C . LYS A 1 124 ? 5.477 5.489 -29.139 1.00 81.88 124 LYS A C 1
ATOM 966 O O . LYS A 1 124 ? 4.776 5.213 -30.107 1.00 81.88 124 LYS A O 1
ATOM 971 N N . VAL A 1 125 ? 6.737 5.908 -29.238 1.00 80.88 125 VAL A N 1
ATOM 972 C CA . VAL A 1 125 ? 7.388 6.272 -30.502 1.00 80.88 125 VAL A CA 1
ATOM 973 C C . VAL A 1 125 ? 8.378 5.221 -31.004 1.00 80.88 125 VAL A C 1
ATOM 975 O O . VAL A 1 125 ? 8.564 5.106 -32.211 1.00 80.88 125 VAL A O 1
ATOM 978 N N . SER A 1 126 ? 8.970 4.406 -30.123 1.00 82.50 126 SER A N 1
ATOM 979 C CA . SER A 1 126 ? 9.945 3.385 -30.528 1.00 82.50 126 SER A CA 1
ATOM 980 C C . SER A 1 126 ? 9.347 1.976 -30.586 1.00 82.50 126 SER A C 1
ATOM 982 O O . SER A 1 126 ? 8.844 1.447 -29.588 1.00 82.50 126 SER A O 1
ATOM 984 N N . LYS A 1 127 ? 9.433 1.345 -31.767 1.00 84.06 127 LYS A N 1
ATOM 985 C CA . LYS A 1 127 ? 9.047 -0.062 -31.987 1.00 84.06 127 LYS A CA 1
ATOM 986 C C . LYS A 1 127 ? 10.076 -1.052 -31.434 1.00 84.06 127 LYS A C 1
ATOM 988 O O . LYS A 1 127 ? 9.697 -2.154 -31.061 1.00 84.06 127 LYS A O 1
ATOM 993 N N . GLU A 1 128 ? 11.344 -0.654 -31.350 1.00 87.56 128 GLU A N 1
ATOM 994 C CA . GLU A 1 128 ? 12.449 -1.502 -30.872 1.00 87.56 128 GLU A CA 1
ATOM 995 C C . GLU A 1 128 ? 12.568 -1.541 -29.342 1.00 87.56 128 GLU A C 1
ATOM 997 O O . GLU A 1 128 ? 13.382 -2.281 -28.791 1.00 87.56 128 GLU A O 1
ATOM 1002 N N . PHE A 1 129 ? 11.773 -0.734 -28.634 1.00 89.88 129 PHE A N 1
ATOM 1003 C CA . PHE A 1 129 ? 11.816 -0.697 -27.181 1.00 89.88 129 PHE A CA 1
ATOM 1004 C C . PHE A 1 129 ? 11.361 -2.047 -26.585 1.00 89.88 129 PHE A C 1
ATOM 1006 O O . PHE A 1 129 ? 10.269 -2.517 -26.920 1.00 89.88 129 PHE A O 1
ATOM 1013 N N . PRO A 1 130 ? 12.121 -2.652 -25.650 1.00 91.12 130 PRO A N 1
ATOM 1014 C CA . PRO A 1 130 ? 11.786 -3.942 -25.037 1.00 91.12 130 PRO A CA 1
ATOM 1015 C C . PRO A 1 130 ? 10.639 -3.802 -24.020 1.00 91.12 130 PRO A C 1
ATOM 1017 O O . PRO A 1 130 ? 10.835 -3.718 -22.803 1.00 91.12 130 PRO A O 1
ATOM 1020 N N . ARG A 1 131 ? 9.408 -3.711 -24.544 1.00 90.69 131 ARG A N 1
ATOM 1021 C CA . ARG A 1 131 ? 8.198 -3.362 -23.776 1.00 90.69 131 ARG A CA 1
ATOM 1022 C C . ARG A 1 131 ? 7.845 -4.409 -22.725 1.00 90.69 131 ARG A C 1
ATOM 1024 O O . ARG A 1 131 ? 7.480 -4.051 -21.607 1.00 90.69 131 ARG A O 1
ATOM 1031 N N . SER A 1 132 ? 7.927 -5.684 -23.100 1.00 90.00 132 SER A N 1
ATOM 1032 C CA . SER A 1 132 ? 7.519 -6.804 -22.247 1.00 90.00 132 SER A CA 1
ATOM 1033 C C . SER A 1 132 ? 8.377 -6.862 -20.982 1.00 90.00 132 SER A C 1
ATOM 1035 O O . SER A 1 132 ? 7.859 -6.828 -19.864 1.00 90.00 132 SER A O 1
ATOM 1037 N N . GLU A 1 133 ? 9.699 -6.834 -21.152 1.00 91.62 133 GLU A N 1
ATOM 1038 C CA . GLU A 1 133 ? 10.667 -6.878 -20.058 1.00 91.62 133 GLU A CA 1
ATOM 1039 C C . GLU A 1 133 ? 10.570 -5.633 -19.178 1.00 91.62 133 GLU A C 1
ATOM 1041 O O . GLU A 1 133 ? 10.653 -5.743 -17.952 1.00 91.62 133 GLU A O 1
ATOM 1046 N N . TYR A 1 134 ? 10.367 -4.456 -19.781 1.00 93.44 134 TYR A N 1
ATOM 1047 C CA . TYR A 1 134 ? 10.178 -3.213 -19.040 1.00 93.44 134 TYR A CA 1
ATOM 1048 C C . TYR A 1 134 ? 8.967 -3.286 -18.108 1.00 93.44 134 TYR A C 1
ATOM 1050 O O . TYR A 1 134 ? 9.121 -3.086 -16.902 1.00 93.44 134 TYR A O 1
ATOM 1058 N N . TYR A 1 135 ? 7.780 -3.608 -18.637 1.00 90.81 135 TYR A N 1
ATOM 1059 C CA . TYR A 1 135 ? 6.558 -3.641 -17.832 1.00 90.81 135 TYR A CA 1
ATOM 1060 C C . TYR A 1 135 ? 6.559 -4.778 -16.818 1.00 90.81 135 TYR A C 1
ATOM 1062 O O . TYR A 1 135 ? 6.160 -4.555 -15.677 1.00 90.81 135 TYR A O 1
ATOM 1070 N N . SER A 1 136 ? 7.052 -5.963 -17.189 1.00 90.88 136 SER A N 1
ATOM 1071 C CA . SER A 1 136 ? 7.171 -7.088 -16.258 1.00 90.88 136 SER A CA 1
ATOM 1072 C C . SER A 1 136 ? 8.074 -6.729 -15.072 1.00 90.88 136 SER A C 1
ATOM 1074 O O . SER A 1 136 ? 7.658 -6.828 -13.916 1.00 90.88 136 SER A O 1
ATOM 1076 N N . THR A 1 137 ? 9.266 -6.183 -15.345 1.00 93.12 137 THR A N 1
ATOM 1077 C CA . THR A 1 137 ? 10.219 -5.780 -14.297 1.00 93.12 137 THR A CA 1
ATOM 1078 C C . THR A 1 137 ? 9.658 -4.638 -13.446 1.00 93.12 137 THR A C 1
ATOM 1080 O O . THR A 1 137 ? 9.674 -4.715 -12.217 1.00 93.12 137 THR A O 1
ATOM 1083 N N . LYS A 1 138 ? 9.109 -3.590 -14.076 1.00 93.44 138 LYS A N 1
ATOM 1084 C CA . LYS A 1 138 ? 8.492 -2.450 -13.379 1.00 93.44 138 LYS A CA 1
ATOM 1085 C C . LYS A 1 138 ? 7.370 -2.910 -12.453 1.00 93.44 138 LYS A C 1
ATOM 1087 O O . LYS A 1 138 ? 7.350 -2.514 -11.288 1.00 93.44 138 LYS A O 1
ATOM 1092 N N . ASN A 1 139 ? 6.470 -3.763 -12.936 1.00 92.31 139 ASN A N 1
ATOM 1093 C CA . ASN A 1 139 ? 5.352 -4.278 -12.149 1.00 92.31 139 ASN A CA 1
ATOM 1094 C C . ASN A 1 139 ? 5.828 -5.159 -10.991 1.00 92.31 139 ASN A C 1
ATOM 1096 O O . ASN A 1 139 ? 5.327 -5.007 -9.875 1.00 92.31 139 ASN A O 1
ATOM 1100 N N . TYR A 1 140 ? 6.815 -6.027 -11.222 1.00 92.81 140 TYR A N 1
ATOM 1101 C CA . TYR A 1 140 ? 7.396 -6.881 -10.187 1.00 92.81 140 TYR A CA 1
ATOM 1102 C C . TYR A 1 140 ? 8.008 -6.059 -9.045 1.00 92.81 140 TYR A C 1
ATOM 1104 O O . TYR A 1 140 ? 7.594 -6.193 -7.893 1.00 92.81 140 TYR A O 1
ATOM 1112 N N . TYR A 1 141 ? 8.923 -5.136 -9.355 1.00 95.38 141 TYR A N 1
ATOM 1113 C CA . TYR A 1 141 ? 9.577 -4.311 -8.334 1.00 95.38 141 TYR A CA 1
ATOM 1114 C C . TYR A 1 141 ? 8.618 -3.336 -7.653 1.00 95.38 141 TYR A C 1
ATOM 1116 O O . TYR A 1 141 ? 8.738 -3.100 -6.453 1.00 95.38 141 TYR A O 1
ATOM 1124 N N . THR A 1 142 ? 7.644 -2.795 -8.387 1.00 95.38 142 THR A N 1
ATOM 1125 C CA . THR A 1 142 ? 6.588 -1.971 -7.785 1.00 95.38 142 THR A CA 1
ATOM 1126 C C . THR A 1 142 ? 5.781 -2.793 -6.784 1.00 95.38 142 THR A C 1
ATOM 1128 O O . THR A 1 142 ? 5.535 -2.325 -5.678 1.00 95.38 142 THR A O 1
ATOM 1131 N N . THR A 1 143 ? 5.440 -4.040 -7.121 1.00 94.62 143 THR A N 1
ATOM 1132 C CA . THR A 1 143 ? 4.726 -4.951 -6.216 1.00 94.62 143 THR A CA 1
ATOM 1133 C C . THR A 1 143 ? 5.559 -5.280 -4.979 1.00 94.62 143 THR A C 1
ATOM 1135 O O . THR A 1 143 ? 5.050 -5.153 -3.869 1.00 94.62 143 THR A O 1
ATOM 1138 N N . LEU A 1 144 ? 6.845 -5.615 -5.134 1.00 96.50 144 LEU A N 1
ATOM 1139 C CA . LEU A 1 144 ? 7.740 -5.860 -3.996 1.00 96.50 144 LEU A CA 1
ATOM 1140 C C . LEU A 1 144 ? 7.865 -4.641 -3.077 1.00 96.50 144 LEU A C 1
ATOM 1142 O O . LEU A 1 144 ? 7.769 -4.774 -1.858 1.00 96.50 144 LEU A O 1
ATOM 1146 N N . ALA A 1 145 ? 8.037 -3.449 -3.653 1.00 97.06 145 ALA A N 1
ATOM 1147 C CA . ALA A 1 145 ? 8.099 -2.210 -2.886 1.00 97.06 145 ALA A CA 1
ATOM 1148 C C . ALA A 1 145 ? 6.794 -1.966 -2.116 1.00 97.06 145 ALA A C 1
ATOM 1150 O O . ALA A 1 145 ? 6.833 -1.602 -0.945 1.00 97.06 145 ALA A O 1
ATOM 1151 N N . THR A 1 146 ? 5.642 -2.210 -2.745 1.00 96.88 146 THR A N 1
ATOM 1152 C CA . THR A 1 146 ? 4.325 -2.128 -2.102 1.00 96.88 146 THR A CA 1
ATOM 1153 C C . THR A 1 146 ? 4.183 -3.132 -0.956 1.00 96.88 146 THR A C 1
ATOM 1155 O O . THR A 1 146 ? 3.707 -2.743 0.108 1.00 96.88 146 THR A O 1
ATOM 1158 N N . VAL A 1 147 ? 4.626 -4.385 -1.120 1.00 96.81 147 VAL A N 1
ATOM 1159 C CA . VAL A 1 147 ? 4.624 -5.393 -0.042 1.00 96.81 147 VAL A CA 1
ATOM 1160 C C . VAL A 1 147 ? 5.483 -4.927 1.135 1.00 96.81 147 VAL A C 1
ATOM 1162 O O . VAL A 1 147 ? 4.996 -4.872 2.263 1.00 96.81 147 VAL A O 1
ATOM 1165 N N . GLY A 1 148 ? 6.736 -4.535 0.879 1.00 97.25 148 GLY A N 1
ATOM 1166 C CA . GLY A 1 148 ? 7.645 -4.057 1.926 1.00 97.25 148 GLY A CA 1
ATOM 1167 C C . GLY A 1 148 ? 7.108 -2.818 2.647 1.00 97.25 148 GLY A C 1
ATOM 1168 O O . GLY A 1 148 ? 7.135 -2.743 3.874 1.00 97.25 148 GLY A O 1
ATOM 1169 N N . ALA A 1 149 ? 6.536 -1.877 1.897 1.00 97.38 149 ALA A N 1
ATOM 1170 C CA . ALA A 1 149 ? 5.885 -0.693 2.445 1.00 97.38 149 ALA A CA 1
ATOM 1171 C C . ALA A 1 149 ? 4.660 -1.047 3.306 1.00 97.38 149 ALA A C 1
ATOM 1173 O O . ALA A 1 149 ? 4.451 -0.431 4.349 1.00 97.38 149 ALA A O 1
ATOM 1174 N N . GLY A 1 150 ? 3.890 -2.066 2.915 1.00 96.44 150 GLY A N 1
ATOM 1175 C CA . GLY A 1 150 ? 2.787 -2.601 3.713 1.00 96.44 150 GLY A CA 1
ATOM 1176 C C . GLY A 1 150 ? 3.264 -3.161 5.053 1.00 96.44 150 GLY A C 1
ATOM 1177 O O . GLY A 1 150 ? 2.697 -2.823 6.088 1.00 96.44 150 GLY A O 1
ATOM 1178 N N . ILE A 1 151 ? 4.358 -3.931 5.056 1.00 96.38 151 ILE A N 1
ATOM 1179 C CA . ILE A 1 151 ? 4.971 -4.469 6.283 1.00 96.38 151 ILE A CA 1
ATOM 1180 C C . ILE A 1 151 ? 5.406 -3.332 7.216 1.00 96.38 151 ILE A C 1
ATOM 1182 O O . ILE A 1 151 ? 5.086 -3.365 8.406 1.00 96.38 151 ILE A O 1
ATOM 1186 N N . VAL A 1 152 ? 6.090 -2.314 6.686 1.00 97.12 152 VAL A N 1
ATOM 1187 C CA . VAL A 1 152 ? 6.506 -1.131 7.459 1.00 97.12 152 VAL A CA 1
ATOM 1188 C C . VAL A 1 152 ? 5.293 -0.378 8.003 1.00 97.12 152 VAL A C 1
ATOM 1190 O O . VAL A 1 152 ? 5.276 0.007 9.173 1.00 97.12 152 VAL A O 1
ATOM 1193 N N . SER A 1 153 ? 4.258 -0.192 7.184 1.00 96.50 153 SER A N 1
ATOM 1194 C CA . SER A 1 153 ? 3.043 0.488 7.616 1.00 96.50 153 SER A CA 1
ATOM 1195 C C . SER A 1 153 ? 2.386 -0.243 8.781 1.00 96.50 153 SER A C 1
ATOM 1197 O O . SER A 1 153 ? 2.196 0.348 9.840 1.00 96.50 153 SER A O 1
ATOM 1199 N N . SER A 1 154 ? 2.085 -1.531 8.616 1.00 92.88 154 SER A N 1
ATOM 1200 C CA . SER A 1 154 ? 1.294 -2.288 9.587 1.00 92.88 154 SER A CA 1
ATOM 1201 C C . SER A 1 154 ? 2.047 -2.597 10.882 1.00 92.88 154 SER A C 1
ATOM 1203 O O . SER A 1 154 ? 1.411 -2.659 11.929 1.00 92.88 154 SER A O 1
ATOM 1205 N N . ASN A 1 155 ? 3.374 -2.763 10.839 1.00 95.31 155 ASN A N 1
ATOM 1206 C CA . ASN A 1 155 ? 4.156 -3.202 12.005 1.00 95.31 155 ASN A CA 1
ATOM 1207 C C . ASN A 1 155 ? 4.962 -2.088 12.682 1.00 95.31 155 ASN A C 1
ATOM 1209 O O . ASN A 1 155 ? 5.396 -2.264 13.816 1.00 95.31 155 ASN A O 1
ATOM 1213 N N . ILE A 1 156 ? 5.181 -0.952 12.014 1.00 96.06 156 ILE A N 1
ATOM 1214 C CA . ILE A 1 156 ? 5.968 0.157 12.573 1.00 96.06 156 ILE A CA 1
ATOM 1215 C C . ILE A 1 156 ? 5.094 1.399 12.696 1.00 96.06 156 ILE A C 1
ATOM 1217 O O . ILE A 1 156 ? 4.900 1.920 13.795 1.00 96.06 156 ILE A O 1
ATOM 1221 N N . VAL A 1 157 ? 4.530 1.868 11.582 1.00 95.44 157 VAL A N 1
ATOM 1222 C CA . VAL A 1 157 ? 3.822 3.154 11.565 1.00 95.44 157 VAL A CA 1
ATOM 1223 C C . VAL A 1 157 ? 2.500 3.080 12.323 1.00 95.44 157 VAL A C 1
ATOM 1225 O O . VAL A 1 157 ? 2.255 3.925 13.188 1.00 95.44 157 VAL A O 1
ATOM 1228 N N . THR A 1 158 ? 1.674 2.064 12.061 1.00 93.94 158 THR A N 1
ATOM 1229 C CA . THR A 1 158 ? 0.382 1.906 12.737 1.00 93.94 158 THR A CA 1
ATOM 1230 C C . THR A 1 158 ? 0.550 1.807 14.256 1.00 93.94 158 THR A C 1
ATOM 1232 O O . THR A 1 158 ? -0.082 2.617 14.936 1.00 93.94 158 THR A O 1
ATOM 1235 N N . PRO A 1 159 ? 1.415 0.942 14.833 1.00 92.75 159 PRO A N 1
ATOM 1236 C CA . PRO A 1 159 ? 1.582 0.886 16.287 1.00 92.75 159 PRO A CA 1
ATOM 1237 C C . PRO A 1 159 ? 2.022 2.217 16.905 1.00 92.75 159 PRO A C 1
ATOM 1239 O O . PRO A 1 159 ? 1.484 2.617 17.936 1.00 92.75 159 PRO A O 1
ATOM 1242 N N . ILE A 1 160 ? 2.937 2.959 16.266 1.00 95.00 160 ILE A N 1
ATOM 1243 C CA . ILE A 1 160 ? 3.372 4.278 16.758 1.00 95.00 160 ILE A CA 1
ATOM 1244 C C . ILE A 1 160 ? 2.192 5.256 16.819 1.00 95.00 160 ILE A C 1
ATOM 1246 O O . ILE A 1 160 ? 2.020 5.962 17.818 1.00 95.00 160 ILE A O 1
ATOM 1250 N N . ILE A 1 161 ? 1.385 5.319 15.757 1.00 94.31 161 ILE A N 1
ATOM 1251 C CA . ILE A 1 161 ? 0.251 6.246 15.683 1.00 94.31 161 ILE A CA 1
ATOM 1252 C C . ILE A 1 161 ? -0.862 5.805 16.641 1.00 94.31 161 ILE A C 1
ATOM 1254 O O . ILE A 1 161 ? -1.344 6.626 17.426 1.00 94.31 161 ILE A O 1
ATOM 1258 N N . ARG A 1 162 ? -1.216 4.513 16.642 1.00 91.62 162 ARG A N 1
ATOM 1259 C CA . ARG A 1 162 ? -2.236 3.933 17.527 1.00 91.62 162 ARG A CA 1
ATOM 1260 C C . ARG A 1 162 ? -1.893 4.183 18.991 1.00 91.62 162 ARG A C 1
ATOM 1262 O O . ARG A 1 162 ? -2.743 4.673 19.726 1.00 91.62 162 ARG A O 1
ATOM 1269 N N . ASN A 1 163 ? -0.648 3.943 19.405 1.00 90.06 163 ASN A N 1
ATOM 1270 C CA . ASN A 1 163 ? -0.222 4.142 20.793 1.00 90.06 163 ASN A CA 1
ATOM 1271 C C . ASN A 1 163 ? -0.344 5.609 21.224 1.00 90.06 163 ASN A C 1
ATOM 1273 O O . ASN A 1 163 ? -0.825 5.905 22.322 1.00 90.06 163 ASN A O 1
ATOM 1277 N N . LYS A 1 164 ? 0.032 6.548 20.346 1.00 91.38 164 LYS A N 1
ATOM 1278 C CA . LYS A 1 164 ? -0.140 7.985 20.606 1.00 91.38 164 LYS A CA 1
ATOM 1279 C C . LYS A 1 164 ? -1.616 8.366 20.736 1.00 91.38 164 LYS A C 1
ATOM 1281 O O . LYS A 1 164 ? -1.972 9.127 21.638 1.00 91.38 164 LYS A O 1
ATOM 1286 N N . MET A 1 165 ? -2.475 7.840 19.864 1.00 89.38 165 MET A N 1
ATOM 1287 C CA . MET A 1 165 ? -3.914 8.113 19.892 1.00 89.38 165 MET A CA 1
ATOM 1288 C C . MET A 1 165 ? -4.595 7.509 21.120 1.00 89.38 165 MET A C 1
ATOM 1290 O O . MET A 1 165 ? -5.310 8.228 21.817 1.00 89.38 165 MET A O 1
ATOM 1294 N N . ALA A 1 166 ? -4.312 6.245 21.438 1.00 85.19 166 ALA A N 1
ATOM 1295 C CA . ALA A 1 166 ? -4.827 5.567 22.623 1.00 85.19 166 ALA A CA 1
ATOM 1296 C C . ALA A 1 166 ? -4.437 6.318 23.904 1.00 85.19 166 ALA A C 1
ATOM 1298 O O . ALA A 1 166 ? -5.302 6.616 24.725 1.00 85.19 166 ALA A O 1
ATOM 1299 N N . SER A 1 167 ? -3.171 6.742 24.029 1.00 86.56 167 SER A N 1
ATOM 1300 C CA . SER A 1 167 ? -2.718 7.550 25.170 1.00 86.56 167 SER A CA 1
ATOM 1301 C C . SER A 1 167 ? -3.497 8.864 25.296 1.00 86.56 167 SER A C 1
ATOM 1303 O O . SER A 1 167 ? -3.900 9.246 26.395 1.00 86.56 167 SER A O 1
ATOM 1305 N N . LYS A 1 168 ? -3.759 9.554 24.178 1.00 88.50 168 LYS A N 1
ATOM 1306 C CA . LYS A 1 168 ? -4.538 10.801 24.179 1.00 88.50 168 LYS A CA 1
ATOM 1307 C C . LYS A 1 168 ? -5.999 10.565 24.571 1.00 88.50 168 LYS A C 1
ATOM 1309 O O . LYS A 1 168 ? -6.528 11.301 25.400 1.00 88.50 168 LYS A O 1
ATOM 1314 N N . MET A 1 169 ? -6.644 9.545 24.008 1.00 83.75 169 MET A N 1
ATOM 1315 C CA . MET A 1 169 ? -8.036 9.203 24.325 1.00 83.75 169 MET A CA 1
ATOM 1316 C C . MET A 1 169 ? -8.195 8.780 25.786 1.00 83.75 169 MET A C 1
ATOM 1318 O O . MET A 1 169 ? -9.113 9.242 26.461 1.00 83.75 169 MET A O 1
ATOM 1322 N N . GLN A 1 170 ? -7.266 7.974 26.298 1.00 82.19 170 GLN A N 1
ATOM 1323 C CA . GLN A 1 170 ? -7.259 7.543 27.691 1.00 82.19 170 GLN A CA 1
ATOM 1324 C C . GLN A 1 170 ? -7.071 8.727 28.648 1.00 82.19 170 GLN A C 1
ATOM 1326 O O . GLN A 1 170 ? -7.821 8.848 29.614 1.00 82.19 170 GLN A O 1
ATOM 1331 N N . LYS A 1 171 ? -6.132 9.642 28.360 1.00 86.88 171 LYS A N 1
ATOM 1332 C CA . LYS A 1 171 ? -5.953 10.878 29.144 1.00 86.88 171 LYS A CA 1
ATOM 1333 C C . LYS A 1 171 ? -7.224 11.723 29.170 1.00 86.88 171 LYS A C 1
ATOM 1335 O O . LYS A 1 171 ? -7.634 12.166 30.237 1.00 86.88 171 LYS A O 1
ATOM 1340 N N . ASN A 1 172 ? -7.869 11.908 28.019 1.00 84.44 172 ASN A N 1
ATOM 1341 C CA . ASN A 1 172 ? -9.119 12.663 27.940 1.00 84.44 172 ASN A CA 1
ATOM 1342 C C . ASN A 1 172 ? -10.226 12.015 28.780 1.00 84.44 172 ASN A C 1
ATOM 1344 O O . ASN A 1 172 ? -10.904 12.712 29.529 1.00 84.44 172 ASN A O 1
ATOM 1348 N N . TYR A 1 173 ? -10.368 10.691 28.709 1.00 80.69 173 TYR A N 1
ATOM 1349 C CA . TYR A 1 173 ? -11.360 9.957 29.491 1.00 80.69 173 TYR A CA 1
ATOM 1350 C C . TYR A 1 173 ? -11.112 10.059 31.006 1.00 80.69 173 TYR A C 1
ATOM 1352 O O . TYR A 1 173 ? -12.042 10.328 31.766 1.00 80.69 173 TYR A O 1
ATOM 1360 N N . ILE A 1 174 ? -9.856 9.917 31.449 1.00 83.31 174 ILE A N 1
ATOM 1361 C CA . ILE A 1 174 ? -9.474 10.090 32.862 1.00 83.31 174 ILE A CA 1
ATOM 1362 C C . IL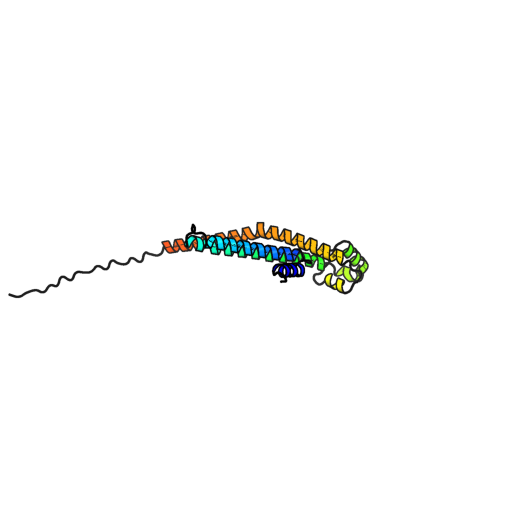E A 1 174 ? -9.786 11.514 33.336 1.00 83.31 174 ILE A C 1
ATOM 1364 O O . ILE A 1 174 ? -10.387 11.684 34.395 1.00 83.31 174 ILE A O 1
ATOM 1368 N N . ASN A 1 175 ? -9.433 12.532 32.547 1.00 85.94 175 ASN A N 1
ATOM 1369 C CA . ASN A 1 175 ? -9.689 13.930 32.897 1.00 85.94 175 ASN A CA 1
ATOM 1370 C C . ASN A 1 175 ? -11.192 14.230 33.003 1.00 85.94 175 ASN A C 1
ATOM 1372 O O . ASN A 1 175 ? -11.609 14.930 33.922 1.00 85.94 175 ASN A O 1
ATOM 1376 N N . MET A 1 176 ? -12.016 13.685 32.101 1.00 80.19 176 MET A N 1
ATOM 1377 C CA . MET A 1 176 ? -13.475 13.824 32.178 1.00 80.19 176 MET A CA 1
ATOM 1378 C C . MET A 1 176 ? -14.023 13.208 33.470 1.00 80.19 176 MET A C 1
ATOM 1380 O O . MET A 1 176 ? -14.723 13.895 34.208 1.00 80.19 176 MET A O 1
ATOM 1384 N N . LYS A 1 177 ? -13.618 11.975 33.806 1.00 78.62 177 LYS A N 1
ATOM 1385 C CA . LYS A 1 177 ? -14.008 11.313 35.063 1.00 78.62 177 LYS A CA 1
ATOM 1386 C C . LYS A 1 177 ? -13.559 12.087 36.304 1.00 78.62 177 LYS A C 1
ATOM 1388 O O . LYS A 1 177 ? -14.328 12.236 37.247 1.00 78.62 177 LYS A O 1
ATOM 1393 N N . GLN A 1 178 ? -12.332 12.608 36.318 1.00 77.94 178 GLN A N 1
ATOM 1394 C CA . GLN A 1 178 ? -11.840 13.423 37.434 1.00 77.94 178 GLN A CA 1
ATOM 1395 C C . GLN A 1 178 ? -12.624 14.731 37.592 1.00 77.94 178 GLN A C 1
ATOM 1397 O O . GLN A 1 178 ? -12.856 15.166 38.718 1.00 77.94 178 GLN A O 1
ATOM 1402 N N . ASN A 1 179 ? -13.049 15.351 36.491 1.00 74.75 179 ASN A N 1
ATOM 1403 C CA . ASN A 1 179 ? -13.860 16.567 36.526 1.00 74.75 179 ASN A CA 1
ATOM 1404 C C . ASN A 1 179 ? -15.314 16.293 36.941 1.00 74.75 179 ASN A C 1
ATOM 1406 O O . ASN A 1 179 ? -15.917 17.140 37.592 1.00 74.75 179 ASN A O 1
ATOM 1410 N N . GLU A 1 180 ? -15.867 15.119 36.621 1.00 71.50 180 GLU A N 1
ATOM 1411 C CA . GLU A 1 180 ? -17.172 14.674 37.131 1.00 71.50 180 GLU A CA 1
ATOM 1412 C C . GLU A 1 180 ? -17.149 14.464 38.649 1.00 71.50 180 GLU A C 1
ATOM 1414 O O . GLU A 1 180 ? -18.056 14.930 39.330 1.00 71.50 180 GLU A O 1
ATOM 1419 N N . ILE A 1 181 ? -16.085 13.858 39.190 1.00 64.25 181 ILE A N 1
ATOM 1420 C CA . ILE A 1 181 ? -15.901 13.659 40.642 1.00 64.25 181 ILE A CA 1
ATOM 1421 C C . ILE A 1 181 ? -15.722 14.998 41.385 1.00 64.25 181 ILE A C 1
ATOM 1423 O O . ILE A 1 181 ? -16.046 15.103 42.563 1.00 64.25 181 ILE A O 1
ATOM 1427 N N . LYS A 1 182 ? -15.208 16.034 40.709 1.00 58.34 182 LYS A N 1
ATOM 1428 C CA . LYS A 1 182 ? -14.979 17.371 41.285 1.00 58.34 182 LYS A CA 1
ATOM 1429 C C . LYS A 1 182 ? -16.167 18.330 41.162 1.00 58.34 182 LYS A C 1
ATOM 1431 O O . LYS A 1 182 ? -16.060 19.454 41.655 1.00 58.34 182 LYS A O 1
ATOM 1436 N N . LYS A 1 183 ? -17.276 17.953 40.513 1.00 49.25 183 LYS A N 1
ATOM 1437 C CA . LYS A 1 183 ? -18.493 18.779 40.561 1.00 49.25 183 LYS A CA 1
ATOM 1438 C C . LYS A 1 183 ? -19.029 18.755 42.000 1.00 49.25 183 LYS A C 1
ATOM 1440 O O . LYS A 1 183 ? -19.235 17.658 42.512 1.00 49.25 183 LYS A O 1
ATOM 1445 N N . PRO A 1 184 ? -19.252 19.912 42.656 1.00 50.59 184 PRO A N 1
ATOM 1446 C CA . PRO A 1 184 ? -19.925 19.930 43.948 1.00 50.59 184 PRO A CA 1
ATOM 1447 C C . PRO A 1 184 ? -21.267 19.218 43.793 1.00 50.59 184 PRO A C 1
ATOM 1449 O O . PRO A 1 184 ? -21.993 19.504 42.837 1.00 50.59 184 PRO A O 1
ATOM 1452 N N . GLU A 1 185 ? -21.592 18.295 44.699 1.00 53.84 185 GLU A N 1
ATOM 1453 C CA . GLU A 1 185 ? -22.970 17.836 44.831 1.00 53.84 185 GLU A CA 1
ATOM 1454 C C . GLU A 1 185 ? -23.838 19.083 44.993 1.00 53.84 185 GLU A C 1
ATOM 1456 O O . GLU A 1 185 ? -23.620 19.897 45.893 1.00 53.84 185 GLU A O 1
ATOM 1461 N N . GLU A 1 186 ? -24.794 19.277 44.087 1.00 47.72 186 GLU A N 1
ATOM 1462 C CA . GLU A 1 186 ? -25.842 20.260 44.293 1.00 47.72 186 GLU A CA 1
ATOM 1463 C C . GLU A 1 186 ? -26.643 19.763 45.499 1.00 47.72 186 GLU A C 1
ATOM 1465 O O . GLU A 1 186 ? -27.517 18.901 45.381 1.00 47.72 186 GLU A O 1
ATOM 1470 N N . VAL A 1 187 ? -26.263 20.233 46.691 1.00 47.88 187 VAL A N 1
ATOM 1471 C CA . VAL A 1 187 ? -26.984 19.976 47.933 1.00 47.88 187 VAL A CA 1
ATOM 1472 C C . VAL A 1 187 ? -28.385 20.527 47.716 1.00 47.88 187 VAL A C 1
ATOM 1474 O O . VAL A 1 187 ? -28.616 21.731 47.836 1.00 47.88 187 VAL A O 1
ATOM 1477 N N . LYS A 1 188 ? -29.338 19.654 47.377 1.00 46.97 188 LYS A N 1
ATOM 1478 C CA . LYS A 1 188 ? -30.755 19.980 47.504 1.00 46.97 188 LYS A CA 1
ATOM 1479 C C . LYS A 1 188 ? -30.979 20.260 48.980 1.00 46.97 188 LYS A C 1
ATOM 1481 O O . LYS A 1 188 ? -31.055 19.331 49.781 1.00 46.97 188 LYS A O 1
ATOM 1486 N N . GLN A 1 189 ? -31.018 21.543 49.335 1.00 36.59 189 GLN A N 1
ATOM 1487 C CA . GLN A 1 189 ? -31.344 21.961 50.687 1.00 36.59 189 GLN A CA 1
ATOM 1488 C C . GLN A 1 189 ? -32.660 21.279 51.080 1.00 36.59 189 GLN A C 1
ATOM 1490 O O . GLN A 1 189 ? -33.634 21.374 50.322 1.00 36.59 189 GLN A O 1
ATOM 1495 N N . PRO A 1 190 ? -32.717 20.560 52.215 1.00 43.81 190 PRO A N 1
ATOM 1496 C CA . PRO A 1 190 ? -33.979 20.035 52.693 1.00 43.81 190 PRO A CA 1
ATOM 1497 C C . PRO A 1 190 ? -34.908 21.227 52.920 1.00 43.81 190 PRO A C 1
ATOM 1499 O O . PRO A 1 190 ? -34.599 22.145 53.679 1.00 43.81 190 PRO A O 1
ATOM 1502 N N . THR A 1 191 ? -36.040 21.241 52.222 1.00 43.25 191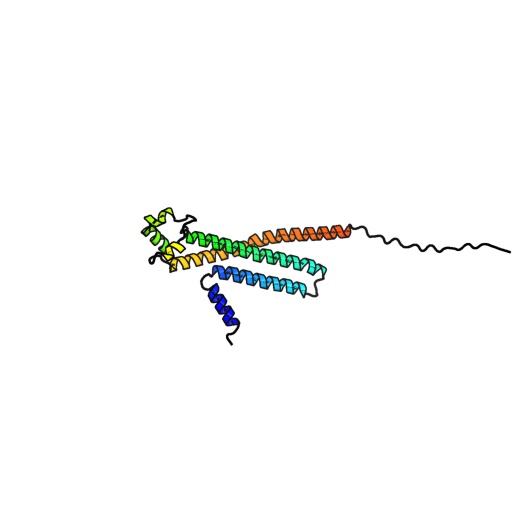 THR A N 1
ATOM 1503 C CA . THR A 1 191 ? -37.089 22.236 52.435 1.00 43.25 191 THR A CA 1
ATOM 1504 C C . THR A 1 191 ? -37.675 21.992 53.819 1.00 43.25 191 THR A C 1
ATOM 1506 O O . THR A 1 191 ? -38.506 21.106 54.017 1.00 43.25 191 THR A O 1
ATOM 1509 N N . PHE A 1 192 ? -37.209 22.756 54.806 1.00 38.62 192 PHE A N 1
ATOM 1510 C CA . PHE A 1 192 ? -37.780 22.749 56.144 1.00 38.62 192 PHE A CA 1
ATOM 1511 C C . PHE A 1 192 ? -39.174 23.382 56.063 1.00 38.62 192 PHE A C 1
ATOM 1513 O O . PHE A 1 192 ? -39.314 24.597 55.920 1.00 38.62 192 PHE A O 1
ATOM 1520 N N . LYS A 1 193 ? -40.228 22.560 56.104 1.00 39.56 193 LYS A N 1
ATOM 1521 C CA . LYS A 1 193 ? -41.593 23.063 56.282 1.00 39.56 193 LYS A CA 1
ATOM 1522 C C . LYS A 1 193 ? -41.718 23.579 57.714 1.00 39.56 193 LYS A C 1
ATOM 1524 O O . LYS A 1 193 ? -41.895 22.795 58.640 1.00 39.56 193 LYS A O 1
ATOM 1529 N N . ALA A 1 194 ? -41.629 24.894 57.889 1.00 38.22 194 ALA A N 1
ATOM 1530 C CA . ALA A 1 194 ? -42.004 25.537 59.139 1.00 38.22 194 ALA A CA 1
ATOM 1531 C C . ALA A 1 194 ? -43.510 25.323 59.374 1.00 38.22 194 ALA A C 1
ATOM 1533 O O . ALA A 1 194 ? -44.340 25.802 58.599 1.00 38.22 194 ALA A O 1
ATOM 1534 N N . SER A 1 195 ? -43.877 24.584 60.424 1.00 38.84 195 SER A N 1
ATOM 1535 C CA . SER A 1 195 ? -45.258 24.556 60.902 1.00 38.84 195 SER A CA 1
ATOM 1536 C C . SER A 1 195 ? -45.564 25.903 61.551 1.00 38.84 195 SER A C 1
ATOM 1538 O O . SER A 1 195 ? -45.005 26.239 62.596 1.00 38.84 195 SER A O 1
ATOM 1540 N N . VAL A 1 196 ? -46.446 26.676 60.928 1.00 40.69 196 VAL A N 1
ATOM 1541 C CA . VAL A 1 196 ? -47.007 27.894 61.511 1.00 40.69 196 VAL A CA 1
ATOM 1542 C C . VAL A 1 196 ? -47.908 27.479 62.676 1.00 40.69 196 VAL A C 1
ATOM 1544 O O . VAL A 1 196 ? -49.003 26.968 62.461 1.00 40.69 196 VAL A O 1
ATOM 1547 N N . TYR A 1 197 ? -47.455 27.684 63.913 1.00 35.69 197 TYR A N 1
ATOM 1548 C CA . TYR A 1 197 ? -48.364 27.759 65.055 1.00 35.69 197 TYR A CA 1
ATOM 1549 C C . TYR A 1 197 ? -49.117 29.086 64.946 1.00 35.69 197 TYR A C 1
ATOM 1551 O O . TYR A 1 197 ? -48.534 30.154 65.131 1.00 35.69 197 TYR A O 1
ATOM 1559 N N . SER A 1 198 ? -50.408 29.034 64.605 1.00 40.16 198 SER A N 1
ATOM 1560 C CA . SER A 1 198 ? -51.262 30.217 64.646 1.00 40.16 198 SER A CA 1
ATOM 1561 C C . SER A 1 198 ? -51.578 30.560 66.100 1.00 40.16 198 SER A C 1
ATOM 1563 O O . SER A 1 198 ? -52.350 29.865 66.761 1.00 40.16 198 SER A O 1
ATOM 1565 N N . SER A 1 199 ? -51.013 31.658 66.590 1.00 43.62 199 SER A N 1
ATOM 1566 C CA . SER A 1 199 ? -51.514 32.354 67.768 1.00 43.62 199 SER A CA 1
ATOM 1567 C C . SER A 1 199 ? -52.755 33.161 67.376 1.00 43.62 199 SER A C 1
ATOM 1569 O O . SER A 1 199 ? -52.639 34.253 66.819 1.00 43.62 199 SER A O 1
ATOM 1571 N N . THR A 1 200 ? -53.946 32.651 67.674 1.00 40.91 200 THR A N 1
ATOM 1572 C CA . THR A 1 200 ? -55.121 33.508 67.883 1.00 40.91 200 THR A CA 1
ATOM 1573 C C . THR A 1 200 ? -55.461 33.452 69.362 1.00 40.91 200 THR A C 1
ATOM 1575 O O . THR A 1 200 ? -55.886 32.432 69.894 1.00 40.91 200 THR A O 1
ATOM 1578 N N . GLY A 1 201 ? -55.152 34.549 70.047 1.00 36.28 201 GLY A N 1
ATOM 1579 C CA . GLY A 1 201 ? -55.494 34.751 71.442 1.00 36.28 201 GLY A CA 1
ATOM 1580 C C . GLY A 1 201 ? -56.869 35.397 71.602 1.00 36.28 201 GLY A C 1
ATOM 1581 O O . GLY A 1 201 ? -57.219 36.302 70.851 1.00 36.28 201 GLY A O 1
ATOM 1582 N N . LEU A 1 202 ? -57.529 34.967 72.681 1.00 32.56 202 LEU A N 1
ATOM 1583 C CA . LEU A 1 202 ? -58.515 35.661 73.517 1.00 32.56 202 LEU A CA 1
ATOM 1584 C C . LEU A 1 202 ? -59.907 35.974 72.937 1.00 32.56 202 LEU A C 1
ATOM 1586 O O . LEU A 1 202 ? -60.047 36.722 71.976 1.00 32.56 202 LEU A O 1
ATOM 1590 N N . ARG A 1 203 ? -60.950 35.641 73.711 1.00 33.69 203 ARG A N 1
ATOM 1591 C CA . ARG A 1 203 ? -61.526 36.523 74.753 1.00 33.69 203 ARG A CA 1
ATOM 1592 C C . ARG A 1 203 ? -62.645 35.799 75.528 1.00 33.69 203 ARG A C 1
ATOM 1594 O O . ARG A 1 203 ? -63.463 35.159 74.890 1.00 33.69 203 ARG A O 1
ATOM 1601 N N . ILE A 1 204 ? -62.606 35.977 76.858 1.00 39.12 204 ILE A N 1
ATOM 1602 C CA . ILE A 1 204 ? -63.688 36.003 77.874 1.00 39.12 204 ILE A CA 1
ATOM 1603 C C . ILE A 1 204 ? -64.778 34.930 77.770 1.00 39.12 204 ILE A C 1
ATOM 1605 O O . ILE A 1 204 ? -65.627 35.030 76.863 1.00 39.12 204 ILE A O 1
#

Radius of gyration: 32.98 Å; chains: 1; bounding box: 87×52×110 Å

pLDDT: mean 84.64, std 16.64, range [32.56, 97.5]